Protein AF-A0AB72VFN9-F1 (afdb_monomer)

Nearest PDB structures (foldseek):
  8cll-assembly1_B  TM=3.990E-01  e=1.581E-01  Homo sapiens
  4mhc-assembly1_A  TM=3.442E-01  e=1.124E-01  Saccharomyces cerevisiae S288C
  8h11-assembly1_B  TM=2.833E-01  e=6.740E-02  Severe acute respiratory syndrome coronavirus
  2iec-assembly1_C  TM=4.886E-01  e=2.419E+00  Methanopyrus kandleri

Mean predicted aligned error: 14.29 Å

Sequence (235 aa):
MALVGCSNTSGTAAFDGPSPTNTTSQVSPTAQIASAEATPEEVLSANAIAAYMEILANPSSYPISDAAQYVPDGTYSYAAVEATSDYIPDLLLRVNSAEHSPVLVFTYDDDTKTAVQAEGAFIDGASGAGGARSRIRASNSGVGIYQVDWNSLREIAQNTLYGIQDNTLTKVSGPEEFVFANSMPDHHKIPWISVSDKTGLFTIQRGGTSIIPTPPTSTQAPAANLHHFSGMVTM

Foldseek 3Di:
DDDDDDDDDDDDDDDDDDDDDDPDDPPDPPPPPPPPDDDPLLVLQQLLLVQVLVCLVCVVVDDAPPPDDFDAPPFKWKAWEQAALPSHTKIWIWRDGPFKIWIWIWDADPVVSHIDIAPHTAIAGFDPPQQWGWHKFAFLSSNAIWIWIDGPVDQKIFIWGWGADPSYTHTPDDSDIDRNVDDDPGTDDTDIGTSVDSLNSQFYDHNNDTDRSDPPPDPPDPDPPPPPDDDDDDD

Secondary structure (DSSP, 8-state):
-----------------------------------PPPPHHHHHHHHHHHHHHHHHHSGGGSPPPTT----EEEEEEEEEE--SSSSSPEEEEEEEESSEEEEEEEEEETTTTEEEEPBS-EEEEE-SSTTEEEEEEEETTSS-EEEEEEETT-SEEEEEEEEEETTEEEEEEEEEEEETTSPPTTEEPPPPEETT-GGGGG-EEETTEEE-PPPP----PPP------------

Organism: Corynebacterium glutamicum (strain R) (NCBI:txid340322)

pLDDT: mean 76.86, std 23.82, range [30.0, 98.5]

Solvent-accessible surface area (backbone atoms only — not comparable to full-atom values): 14393 Å² total; per-residue (Å²): 142,85,87,84,85,85,87,85,84,90,86,83,88,84,90,82,88,83,89,88,83,86,83,78,81,80,79,75,81,81,74,77,79,74,79,76,76,77,50,73,68,56,52,53,39,51,54,38,46,55,42,49,52,55,47,51,73,49,61,85,76,62,87,72,65,86,84,62,83,64,59,74,74,86,49,49,29,29,42,34,33,31,28,72,64,77,86,49,57,25,40,38,42,32,45,36,29,91,30,42,14,48,28,40,43,30,43,61,39,80,89,81,70,42,64,44,70,30,49,70,65,48,57,37,31,40,46,95,64,93,36,42,36,31,38,61,24,38,28,30,82,14,65,13,40,31,44,38,38,34,38,75,92,49,62,56,25,35,39,28,37,27,27,66,53,94,53,25,67,37,80,74,46,66,76,40,81,43,55,63,91,54,83,63,92,52,58,33,84,73,70,77,36,50,52,89,52,67,70,51,67,43,36,38,42,49,58,86,41,78,45,67,61,79,73,82,77,77,79,75,72,79,79,81,81,79,77,83,79,88,74,87,83,80,133

Structure (mmCIF, N/CA/C/O backbone):
data_AF-A0AB72VFN9-F1
#
_entry.id   AF-A0AB72VFN9-F1
#
loop_
_atom_site.group_PDB
_atom_site.id
_atom_site.type_symbol
_atom_site.label_atom_id
_atom_site.label_alt_id
_atom_site.label_comp_id
_atom_site.label_asym_id
_atom_site.label_entity_id
_atom_site.label_seq_id
_atom_site.pdbx_PDB_ins_code
_atom_site.Cartn_x
_atom_site.Cartn_y
_atom_site.Cartn_z
_atom_site.occupancy
_atom_site.B_iso_or_equiv
_atom_site.auth_seq_id
_atom_site.auth_comp_id
_atom_site.auth_asym_id
_atom_site.auth_atom_id
_atom_site.pdbx_PDB_model_num
ATOM 1 N N . MET A 1 1 ? 9.034 58.950 1.624 1.00 41.94 1 MET A N 1
ATOM 2 C CA . MET A 1 1 ? 10.076 58.866 2.670 1.00 41.94 1 MET A CA 1
ATOM 3 C C . MET A 1 1 ? 10.008 60.127 3.509 1.00 41.94 1 MET A C 1
ATOM 5 O O . MET A 1 1 ? 10.236 61.198 2.971 1.00 41.94 1 MET A O 1
ATOM 9 N N . ALA A 1 2 ? 9.652 60.002 4.784 1.00 40.31 2 ALA A N 1
ATOM 10 C CA . ALA A 1 2 ? 9.819 61.054 5.781 1.00 40.31 2 ALA A CA 1
ATOM 11 C C . ALA A 1 2 ? 9.987 60.362 7.141 1.00 40.31 2 ALA A C 1
ATOM 13 O O . ALA A 1 2 ? 9.013 59.924 7.745 1.00 40.31 2 ALA A O 1
ATOM 14 N N . LEU A 1 3 ? 11.243 60.183 7.557 1.00 37.38 3 LEU A N 1
ATOM 15 C CA . LEU A 1 3 ? 11.610 59.917 8.944 1.00 37.38 3 LEU A CA 1
ATOM 16 C C . LEU A 1 3 ? 11.994 61.267 9.547 1.00 37.38 3 LEU A C 1
ATOM 18 O O . LEU A 1 3 ? 12.916 61.915 9.053 1.00 37.38 3 LEU A O 1
ATOM 22 N N . VAL A 1 4 ? 11.307 61.668 10.612 1.00 47.25 4 VAL A N 1
ATOM 23 C CA . VAL A 1 4 ? 11.755 62.736 11.506 1.00 47.25 4 VAL A CA 1
ATOM 24 C C . VAL A 1 4 ? 12.067 62.071 12.837 1.00 47.25 4 VAL A C 1
ATOM 26 O O . VAL A 1 4 ? 11.189 61.486 13.466 1.00 47.25 4 VAL A O 1
ATOM 29 N N . GLY A 1 5 ? 13.344 62.097 13.211 1.00 33.09 5 GLY A N 1
ATOM 30 C CA . GLY A 1 5 ? 13.803 61.727 14.543 1.00 33.09 5 GLY A CA 1
ATOM 31 C C . GLY A 1 5 ? 13.747 62.912 15.503 1.00 33.09 5 GLY A C 1
ATOM 32 O O . GLY A 1 5 ? 13.526 64.041 15.080 1.00 33.09 5 GLY A O 1
ATOM 33 N N . CYS A 1 6 ? 14.003 62.641 16.781 1.00 44.69 6 CYS A N 1
ATOM 34 C CA . CYS A 1 6 ? 14.850 63.477 17.628 1.00 44.69 6 CYS A CA 1
ATOM 35 C C . CYS A 1 6 ? 15.254 62.704 18.890 1.00 44.69 6 CYS A C 1
ATOM 37 O O . CYS A 1 6 ? 14.439 62.079 19.564 1.00 44.69 6 CYS A O 1
ATOM 39 N N . SER A 1 7 ? 16.553 62.758 19.141 1.00 45.03 7 SER A N 1
ATOM 40 C CA . SER A 1 7 ? 17.329 62.199 20.242 1.00 45.03 7 SER A CA 1
ATOM 41 C C . SER A 1 7 ? 17.175 63.022 21.531 1.00 45.03 7 SER A C 1
ATOM 43 O O . SER A 1 7 ? 16.842 64.202 21.451 1.00 45.03 7 SER A O 1
ATOM 45 N N . ASN A 1 8 ? 17.524 62.452 22.696 1.00 37.59 8 ASN A N 1
ATOM 46 C CA . ASN A 1 8 ? 18.631 62.971 23.526 1.00 37.59 8 ASN A CA 1
ATOM 47 C C . ASN A 1 8 ? 18.888 62.165 24.820 1.00 37.59 8 ASN A C 1
ATOM 49 O O . ASN A 1 8 ? 18.056 62.103 25.716 1.00 37.59 8 ASN A O 1
ATOM 53 N N . THR A 1 9 ? 20.089 61.575 24.866 1.00 37.25 9 THR A N 1
ATOM 54 C CA . THR A 1 9 ? 21.176 61.695 25.863 1.00 37.25 9 THR A CA 1
ATOM 55 C C . THR A 1 9 ? 20.888 61.892 27.364 1.00 37.25 9 THR A C 1
ATOM 57 O O . THR A 1 9 ? 20.498 62.962 27.814 1.00 37.25 9 THR A O 1
ATOM 60 N N . SER A 1 10 ? 21.256 60.834 28.099 1.00 42.12 10 SER A N 1
ATOM 61 C CA . SER A 1 10 ? 22.045 60.674 29.342 1.00 42.12 10 SER A CA 1
ATOM 62 C C . SER A 1 10 ? 22.300 61.832 30.326 1.00 42.12 10 SER A C 1
ATOM 64 O O . SER A 1 10 ? 22.843 62.872 29.964 1.00 42.12 10 SER A O 1
ATOM 66 N N . GLY A 1 11 ? 22.136 61.525 31.624 1.00 30.78 11 GLY A N 1
ATOM 67 C CA . GLY A 1 11 ? 22.741 62.236 32.759 1.00 30.78 11 GLY A CA 1
ATOM 68 C C . GLY A 1 11 ? 22.687 61.415 34.061 1.00 30.78 11 GLY A C 1
ATOM 69 O O . GLY A 1 11 ? 21.621 60.962 34.465 1.00 30.78 11 GLY A O 1
ATOM 70 N N . THR A 1 12 ? 23.848 61.199 34.684 1.00 32.91 12 THR A N 1
ATOM 71 C CA . THR A 1 12 ? 24.130 60.297 35.819 1.00 32.91 12 THR A CA 1
ATOM 72 C C . THR A 1 12 ? 24.035 61.003 37.187 1.00 32.91 12 THR A C 1
ATOM 74 O O . THR A 1 12 ? 24.564 62.097 37.325 1.00 32.91 12 THR A O 1
ATOM 77 N N . ALA A 1 13 ? 23.412 60.318 38.163 1.00 33.03 13 ALA A N 1
ATOM 78 C CA . ALA A 1 13 ? 23.531 60.319 39.643 1.00 33.03 13 ALA A CA 1
ATOM 79 C C . ALA A 1 13 ? 23.767 61.622 40.459 1.00 33.03 13 ALA A C 1
ATOM 81 O O . ALA A 1 13 ? 24.768 62.301 40.259 1.00 33.03 13 ALA A O 1
ATOM 82 N N . ALA A 1 14 ? 22.982 61.837 41.538 1.00 31.58 14 ALA A N 1
ATOM 83 C CA . ALA A 1 14 ? 23.336 61.413 42.916 1.00 31.58 14 ALA A CA 1
ATOM 84 C C . ALA A 1 14 ? 22.286 61.811 44.008 1.00 31.58 14 ALA A C 1
ATOM 86 O O . ALA A 1 14 ? 21.741 62.906 43.935 1.00 31.58 14 ALA A O 1
ATOM 87 N N . PHE A 1 15 ? 22.120 60.926 45.022 1.00 30.00 15 PHE A N 1
ATOM 88 C CA . PHE A 1 15 ? 21.491 61.028 46.380 1.00 30.00 15 PHE A CA 1
ATOM 89 C C . PHE A 1 15 ? 19.984 61.397 46.478 1.00 30.00 15 PHE A C 1
ATOM 91 O O . PHE A 1 15 ? 19.527 62.288 45.784 1.00 30.00 15 PHE A O 1
ATOM 98 N N . ASP A 1 16 ? 19.104 60.760 47.271 1.00 31.23 16 ASP A N 1
ATOM 99 C CA . ASP A 1 16 ? 19.176 60.197 48.637 1.00 31.23 16 ASP A CA 1
ATOM 100 C C . ASP A 1 16 ? 18.000 59.177 48.858 1.00 31.23 16 ASP A C 1
ATOM 102 O O . ASP A 1 16 ? 17.006 59.241 48.133 1.00 31.23 16 ASP A O 1
ATOM 106 N N . GLY A 1 17 ? 18.092 58.215 49.797 1.00 32.03 17 GLY A N 1
ATOM 107 C CA . GLY A 1 17 ? 17.060 57.164 50.076 1.00 32.03 17 GLY A CA 1
ATOM 108 C C . GLY A 1 17 ? 15.853 57.622 50.942 1.00 32.03 17 GLY A C 1
ATOM 109 O O . GLY A 1 17 ? 15.717 58.825 51.144 1.00 32.03 17 GLY A O 1
ATOM 110 N N . PRO A 1 18 ? 15.000 56.742 51.547 1.00 42.28 18 PRO A N 1
ATOM 111 C CA . PRO A 1 18 ? 14.785 55.290 51.405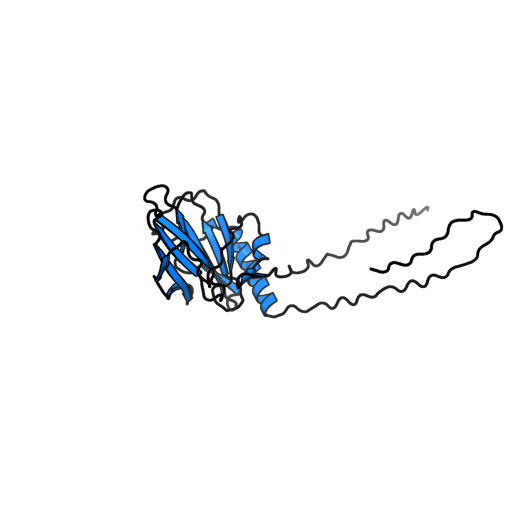 1.00 42.28 18 PRO A CA 1
ATOM 112 C C . PRO A 1 18 ? 13.328 54.875 51.005 1.00 42.28 18 PRO A C 1
ATOM 114 O O . PRO A 1 18 ? 12.410 55.685 50.940 1.00 42.28 18 PRO A O 1
ATOM 117 N N . SER A 1 19 ? 13.138 53.570 50.751 1.00 38.44 19 SER A N 1
ATOM 118 C CA . SER A 1 19 ? 11.890 52.842 50.395 1.00 38.44 19 SER A CA 1
ATOM 119 C C . SER A 1 19 ? 10.733 53.013 51.409 1.00 38.44 19 SER A C 1
ATOM 121 O O . SER A 1 19 ? 11.019 53.197 52.596 1.00 38.44 19 SER A O 1
ATOM 123 N N . PRO A 1 20 ? 9.443 52.886 51.005 1.00 42.59 20 PRO A N 1
ATOM 124 C CA . PRO A 1 20 ? 8.784 51.578 51.178 1.00 42.59 20 PRO A CA 1
AT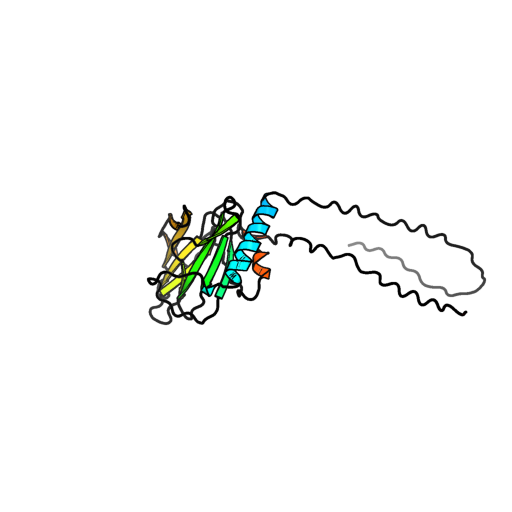OM 125 C C . PRO A 1 20 ? 7.707 51.163 50.132 1.00 42.59 20 PRO A C 1
ATOM 127 O O . PRO A 1 20 ? 6.866 51.944 49.700 1.00 42.59 20 PRO A O 1
ATOM 130 N N . THR A 1 21 ? 7.705 49.851 49.859 1.00 33.19 21 THR A N 1
ATOM 131 C CA . THR A 1 21 ? 6.564 48.943 49.588 1.00 33.19 21 THR A CA 1
ATOM 132 C C . THR A 1 21 ? 5.736 49.102 48.300 1.00 33.19 21 THR A C 1
ATOM 134 O O . THR A 1 21 ? 4.632 49.640 48.302 1.00 33.19 21 THR A O 1
ATOM 137 N N . ASN A 1 22 ? 6.180 48.437 47.226 1.00 35.47 22 ASN A N 1
ATOM 138 C CA . ASN A 1 22 ? 5.303 48.027 46.124 1.00 35.47 22 ASN A CA 1
ATOM 139 C C . ASN A 1 22 ? 4.559 46.734 46.498 1.00 35.47 22 ASN A C 1
ATOM 141 O O . ASN A 1 22 ? 5.152 45.657 46.555 1.00 35.47 22 ASN A O 1
ATOM 145 N N . THR A 1 23 ? 3.250 46.841 46.731 1.00 36.56 23 THR A N 1
ATOM 146 C CA . THR A 1 23 ? 2.337 45.689 46.760 1.00 36.56 23 THR A CA 1
ATOM 147 C C . THR A 1 23 ? 2.035 45.291 45.316 1.00 36.56 23 THR A C 1
ATOM 149 O O . THR A 1 23 ? 1.150 45.855 44.676 1.00 36.56 23 THR A O 1
ATOM 152 N N . THR A 1 24 ? 2.793 44.337 44.777 1.00 38.97 24 THR A N 1
ATOM 153 C CA . THR A 1 24 ? 2.472 43.698 43.495 1.00 38.97 24 THR A CA 1
ATOM 154 C C . THR A 1 24 ? 1.292 42.759 43.707 1.00 38.97 24 THR A C 1
ATOM 156 O O . THR A 1 24 ? 1.424 41.696 44.310 1.00 38.97 24 THR A O 1
ATOM 159 N N . SER A 1 25 ? 0.125 43.159 43.206 1.00 36.00 25 SER A N 1
ATOM 160 C CA . SER A 1 25 ? -1.016 42.260 43.041 1.00 36.00 25 SER A CA 1
ATOM 161 C C . SER A 1 25 ? -0.675 41.243 41.955 1.00 36.00 25 SER A C 1
ATOM 163 O O . SER A 1 25 ? -0.653 41.563 40.768 1.00 36.00 25 SER A O 1
ATOM 165 N N . GLN A 1 26 ? -0.367 40.018 42.370 1.00 37.03 26 GLN A N 1
ATOM 166 C CA . GLN A 1 26 ? -0.194 38.875 41.485 1.00 37.03 26 GLN A CA 1
ATOM 167 C C . GLN A 1 26 ? -1.577 38.438 40.987 1.00 37.03 26 GLN A C 1
ATOM 169 O O . GLN A 1 26 ? -2.275 37.661 41.637 1.00 37.03 26 GLN A O 1
ATOM 174 N N . VAL A 1 27 ? -1.997 38.964 39.835 1.00 37.69 27 VAL A N 1
ATOM 175 C CA . VAL A 1 27 ? -3.147 38.425 39.105 1.00 37.69 27 VAL A CA 1
ATOM 176 C C . VAL A 1 27 ? -2.682 37.112 38.486 1.00 37.69 27 VAL A C 1
ATOM 178 O O . VAL A 1 27 ? -1.942 37.102 37.506 1.00 37.69 27 VAL A O 1
ATOM 181 N N . SER A 1 28 ? -3.047 35.997 39.113 1.00 41.38 28 SER A N 1
ATOM 182 C CA . SER A 1 28 ? -2.873 34.676 38.513 1.00 41.38 28 SER A CA 1
ATOM 183 C C . SER A 1 28 ? -3.849 34.566 37.340 1.00 41.38 28 SER A C 1
ATOM 185 O O . SER A 1 28 ? -5.051 34.728 37.560 1.00 41.38 28 SER A O 1
ATOM 187 N N . PRO A 1 29 ? -3.400 34.296 36.104 1.00 41.53 29 PRO A N 1
ATOM 188 C CA . PRO A 1 29 ? -4.312 33.875 35.060 1.00 41.53 29 PRO A CA 1
ATOM 189 C C . PRO A 1 29 ? -4.755 32.455 35.413 1.00 41.53 29 PRO A C 1
ATOM 191 O O . PRO A 1 29 ? -4.005 31.496 35.235 1.00 41.53 29 PRO A O 1
ATOM 194 N N . THR A 1 30 ? -5.976 32.310 35.925 1.00 41.66 30 THR A N 1
ATOM 195 C CA . THR A 1 30 ? -6.694 31.038 35.833 1.00 41.66 30 THR A CA 1
ATOM 196 C C . THR A 1 30 ? -6.981 30.825 34.352 1.00 41.66 30 THR A C 1
ATOM 198 O O . THR A 1 30 ? -8.008 31.257 33.833 1.00 41.66 30 THR A O 1
ATOM 201 N N . ALA A 1 31 ? -6.026 30.221 33.646 1.00 46.31 31 ALA A N 1
ATOM 202 C CA . ALA A 1 31 ? -6.279 29.624 32.350 1.00 46.31 31 ALA A CA 1
ATOM 203 C C . ALA A 1 31 ? -7.265 28.483 32.597 1.00 46.31 31 ALA A C 1
ATOM 205 O O . ALA A 1 31 ? -6.917 27.430 33.128 1.00 46.31 31 ALA A O 1
ATOM 206 N N . GLN A 1 32 ? -8.529 28.745 32.291 1.00 41.72 32 GLN A N 1
ATOM 207 C CA . GLN A 1 32 ? -9.568 27.739 32.249 1.00 41.72 32 GLN A CA 1
ATOM 208 C C . GLN A 1 32 ? -9.177 26.770 31.130 1.00 41.72 32 GLN A C 1
ATOM 210 O O . GLN A 1 32 ? -9.347 27.071 29.950 1.00 41.72 32 GLN A O 1
ATOM 215 N N . ILE A 1 33 ? -8.569 25.642 31.503 1.00 40.38 33 ILE A N 1
ATOM 216 C CA . ILE A 1 33 ? -8.337 24.526 30.591 1.00 40.38 33 ILE A CA 1
ATOM 217 C C . ILE A 1 33 ? -9.726 23.977 30.274 1.00 40.38 33 ILE A C 1
ATOM 219 O O . ILE A 1 33 ? -10.284 23.176 31.021 1.00 40.38 33 ILE A O 1
ATOM 223 N N . ALA A 1 34 ? -10.331 24.490 29.206 1.00 42.97 34 ALA A N 1
ATOM 224 C CA . ALA A 1 34 ? -11.454 23.831 28.577 1.00 42.97 34 ALA A CA 1
ATOM 225 C C . ALA A 1 34 ? -10.907 22.514 28.022 1.00 42.97 34 ALA A C 1
ATOM 227 O O . ALA A 1 34 ? -10.183 22.503 27.029 1.00 42.97 34 ALA A O 1
ATOM 228 N N . SER A 1 35 ? -11.188 21.420 28.728 1.00 49.91 35 SER A N 1
ATOM 229 C CA . SER A 1 35 ? -11.020 20.075 28.195 1.00 49.91 35 SER A CA 1
ATOM 230 C C . SER A 1 35 ? -11.966 19.973 27.005 1.00 49.91 35 SER A C 1
ATOM 232 O O . SER A 1 35 ? -13.171 19.821 27.192 1.00 49.91 35 SER A O 1
ATOM 234 N N . ALA A 1 36 ? -11.442 20.174 25.797 1.00 60.28 36 ALA A N 1
ATOM 235 C CA . ALA A 1 36 ? -12.194 19.908 24.586 1.00 60.28 36 ALA A CA 1
ATOM 236 C C . ALA A 1 36 ? -12.503 18.408 24.576 1.00 60.28 36 ALA A C 1
ATOM 238 O O . ALA A 1 36 ? -11.595 17.579 24.641 1.00 60.28 36 ALA A O 1
ATOM 239 N N . GLU A 1 37 ? -13.786 18.072 24.604 1.00 63.97 37 GLU A N 1
ATOM 240 C CA . GLU A 1 37 ? -14.243 16.703 24.417 1.00 63.97 37 GLU A CA 1
ATOM 241 C C . GLU A 1 37 ? -13.941 16.300 22.973 1.00 63.97 37 GLU A C 1
ATOM 243 O O . GLU A 1 37 ? -14.239 17.059 22.049 1.00 63.97 37 GLU A O 1
ATOM 248 N N . ALA A 1 38 ? -13.281 15.154 22.797 1.00 68.38 38 ALA A N 1
ATOM 249 C CA . ALA A 1 38 ? -12.904 14.672 21.477 1.00 68.38 38 ALA A CA 1
ATOM 250 C C . ALA A 1 38 ? -14.162 14.432 20.636 1.00 68.38 38 ALA A C 1
ATOM 252 O O . ALA A 1 38 ? -15.150 13.865 21.113 1.00 68.38 38 ALA A O 1
ATOM 253 N N . THR A 1 39 ? -14.130 14.865 19.382 1.00 74.25 39 THR A N 1
ATOM 254 C CA . THR A 1 39 ? -15.227 14.607 18.445 1.00 74.25 39 THR A CA 1
ATOM 255 C C . THR A 1 39 ? -15.330 13.106 18.135 1.00 74.25 39 THR A C 1
ATOM 257 O O . THR A 1 39 ? -14.338 12.384 18.261 1.00 74.25 39 THR A O 1
ATOM 260 N N . PRO A 1 40 ? -16.498 12.601 17.695 1.00 66.69 40 PRO A N 1
ATOM 261 C CA . PRO A 1 40 ? -16.636 11.198 17.305 1.00 66.69 40 PRO A CA 1
ATOM 262 C C . PRO A 1 40 ? -15.585 10.756 16.274 1.00 66.69 40 PRO A C 1
ATOM 264 O O . PRO A 1 40 ? -14.990 9.698 16.434 1.00 66.69 40 PRO A O 1
ATOM 267 N N . GLU A 1 41 ? -15.281 11.598 15.283 1.00 69.00 41 GLU A N 1
ATOM 268 C CA . GLU A 1 41 ? -14.253 11.332 14.263 1.00 69.00 41 GLU A CA 1
ATOM 269 C C . GLU A 1 41 ? -12.839 11.209 14.859 1.00 69.00 41 GLU A C 1
ATOM 271 O O . GLU A 1 41 ? -12.056 10.348 14.450 1.00 69.00 41 GLU A O 1
ATOM 276 N N . GLU A 1 42 ? -12.509 12.023 15.865 1.00 73.00 42 GLU A N 1
ATOM 277 C CA . GLU A 1 42 ? -11.227 11.937 16.575 1.00 73.00 42 GLU A CA 1
ATOM 278 C C . GLU A 1 42 ? -11.115 10.646 17.395 1.00 73.00 42 GLU A C 1
ATOM 280 O O . GLU A 1 42 ? -10.049 10.029 17.432 1.00 73.00 42 GLU A O 1
ATOM 285 N N . VAL A 1 43 ? -12.210 10.203 18.021 1.00 68.94 43 VAL A N 1
ATOM 286 C CA . VAL A 1 43 ? -12.245 8.942 18.780 1.00 68.94 43 VAL A CA 1
ATOM 287 C C . VAL A 1 43 ? -12.110 7.736 17.847 1.00 68.94 43 VAL A C 1
ATOM 289 O O . VAL A 1 43 ? -11.327 6.829 18.138 1.00 68.94 43 VAL A O 1
ATOM 292 N N . LEU A 1 44 ? -12.817 7.740 16.711 1.00 68.25 44 LEU A N 1
ATOM 293 C CA . LEU A 1 44 ? -12.694 6.709 15.673 1.00 68.25 44 LEU A CA 1
ATOM 294 C C . LEU A 1 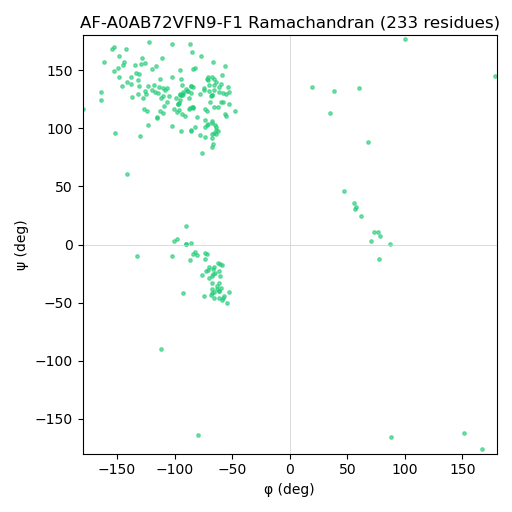44 ? -11.256 6.619 15.154 1.00 68.25 44 LEU A C 1
ATOM 296 O O . LEU A 1 44 ? -10.669 5.538 15.116 1.00 68.25 44 LEU A O 1
ATOM 300 N N . SER A 1 45 ? -10.649 7.771 14.868 1.00 81.00 45 SER A N 1
ATOM 301 C CA . SER A 1 45 ? -9.251 7.852 14.439 1.00 81.00 45 SER A CA 1
ATOM 302 C C . SER A 1 45 ? -8.287 7.307 15.498 1.00 81.00 45 SER A C 1
ATOM 304 O O . SER A 1 45 ? -7.340 6.598 15.161 1.00 81.00 45 SER A O 1
ATOM 306 N N . ALA A 1 46 ? -8.519 7.586 16.784 1.00 86.62 46 ALA A N 1
ATOM 307 C CA . ALA A 1 46 ? -7.678 7.075 17.867 1.00 86.62 46 ALA A CA 1
ATOM 308 C C . ALA A 1 46 ? -7.755 5.545 18.002 1.00 86.62 46 ALA A C 1
ATOM 310 O O . ALA A 1 46 ? -6.722 4.894 18.190 1.00 86.62 46 ALA A O 1
ATOM 311 N N . ASN A 1 47 ? -8.951 4.963 17.868 1.00 91.00 47 ASN A N 1
ATOM 312 C CA . ASN A 1 47 ? -9.119 3.511 17.912 1.00 91.00 47 ASN A CA 1
ATOM 313 C C . ASN A 1 47 ? -8.479 2.828 16.694 1.00 91.00 47 ASN A C 1
ATOM 315 O O . ASN A 1 47 ? -7.792 1.818 16.856 1.00 91.00 47 ASN A O 1
ATOM 319 N N . ALA A 1 48 ? -8.636 3.408 15.499 1.00 92.75 48 ALA A N 1
ATOM 320 C CA . ALA A 1 48 ? -7.970 2.931 14.290 1.00 92.75 48 ALA A CA 1
ATOM 321 C C . ALA A 1 48 ? -6.442 2.944 14.453 1.00 92.75 48 ALA A C 1
ATOM 323 O O . ALA A 1 48 ? -5.779 1.934 14.222 1.00 92.75 48 ALA A O 1
ATOM 324 N N . ILE A 1 49 ? -5.879 4.050 14.957 1.00 92.44 49 ILE A N 1
ATOM 325 C CA . ILE A 1 49 ? -4.442 4.163 15.250 1.00 92.44 49 ILE A CA 1
ATOM 326 C C . ILE A 1 49 ? -3.984 3.066 16.221 1.00 92.44 49 ILE A C 1
ATOM 328 O O . ILE A 1 49 ? -2.939 2.457 15.986 1.00 92.44 49 ILE A O 1
ATOM 332 N N . ALA A 1 50 ? -4.744 2.787 17.285 1.00 93.00 50 ALA A N 1
ATOM 333 C CA . ALA A 1 50 ? -4.408 1.726 18.234 1.00 93.00 50 ALA A CA 1
ATOM 334 C C . ALA A 1 50 ? -4.375 0.340 17.563 1.00 93.00 50 ALA A C 1
ATOM 336 O O . ALA A 1 50 ? -3.392 -0.384 17.720 1.00 93.00 50 ALA A O 1
ATOM 337 N N . ALA A 1 51 ? -5.378 0.010 16.743 1.00 96.44 51 ALA A N 1
ATOM 338 C CA . ALA A 1 51 ? -5.407 -1.243 15.983 1.00 96.44 51 ALA A CA 1
ATOM 339 C C . ALA A 1 51 ? -4.224 -1.349 14.998 1.00 96.44 51 ALA A C 1
ATOM 341 O O . ALA A 1 51 ? -3.573 -2.390 14.881 1.00 96.44 51 ALA A O 1
ATOM 342 N N . TYR A 1 52 ? -3.871 -0.249 14.331 1.00 97.12 52 TYR A N 1
ATOM 343 C CA . TYR A 1 52 ? -2.718 -0.208 13.432 1.00 97.12 52 TYR A CA 1
ATOM 344 C C . TYR A 1 52 ? -1.385 -0.355 14.163 1.00 97.12 52 TYR A C 1
ATOM 346 O O . TYR A 1 52 ? -0.462 -0.973 13.631 1.00 97.12 52 TYR A O 1
ATOM 354 N N . MET A 1 53 ? -1.256 0.148 15.394 1.00 95.94 53 MET A N 1
ATOM 355 C CA . MET A 1 53 ? -0.052 -0.086 16.195 1.00 95.94 53 MET A CA 1
ATOM 356 C C . MET A 1 53 ? 0.192 -1.576 16.447 1.00 95.94 53 MET A C 1
ATOM 358 O O . MET A 1 53 ? 1.349 -2.001 16.391 1.00 95.94 53 MET A O 1
ATOM 362 N N . GLU A 1 54 ? -0.864 -2.363 16.667 1.00 96.31 54 GLU A N 1
ATOM 363 C CA . GLU A 1 54 ? -0.772 -3.817 16.847 1.00 96.31 54 GLU A CA 1
ATOM 364 C C . GLU A 1 54 ? -0.307 -4.516 15.565 1.00 96.31 54 GLU A C 1
ATOM 366 O O . GLU A 1 54 ? 0.650 -5.296 15.606 1.00 96.31 54 GLU A O 1
ATOM 371 N N . ILE A 1 55 ? -0.890 -4.158 14.412 1.00 97.75 55 ILE A N 1
ATOM 372 C CA . ILE A 1 55 ? -0.451 -4.654 13.095 1.00 97.75 55 ILE A CA 1
ATOM 373 C C . ILE A 1 55 ? 1.040 -4.376 12.889 1.00 97.75 55 ILE A C 1
ATOM 375 O O . ILE A 1 55 ? 1.828 -5.272 12.573 1.00 97.75 55 ILE A O 1
ATOM 379 N N . LEU A 1 56 ? 1.462 -3.131 13.120 1.00 97.56 56 LEU A N 1
ATOM 380 C CA . LEU A 1 56 ? 2.846 -2.723 12.906 1.00 97.56 56 LEU A CA 1
ATOM 381 C C . LEU A 1 56 ? 3.816 -3.266 13.970 1.00 97.56 56 LEU A C 1
ATOM 383 O O . LEU A 1 56 ? 5.030 -3.122 13.799 1.00 97.56 56 LEU A O 1
ATOM 387 N N . ALA A 1 57 ? 3.336 -3.809 15.090 1.00 97.12 57 ALA A N 1
ATOM 388 C CA . ALA A 1 57 ? 4.179 -4.480 16.080 1.00 97.12 57 ALA A CA 1
ATOM 389 C C . ALA A 1 57 ? 4.598 -5.882 15.612 1.00 97.12 57 ALA A C 1
ATOM 391 O O . ALA A 1 57 ? 5.658 -6.365 16.010 1.00 97.12 57 ALA A O 1
ATOM 392 N N . ASN A 1 58 ? 3.803 -6.511 14.742 1.00 96.50 58 ASN A N 1
ATOM 393 C CA . ASN A 1 58 ? 4.072 -7.843 14.212 1.00 96.50 58 ASN A CA 1
ATOM 394 C C . ASN A 1 58 ? 3.694 -7.959 12.717 1.00 96.50 58 ASN A C 1
ATOM 396 O O . ASN A 1 58 ? 2.855 -8.783 12.341 1.00 96.50 58 ASN A O 1
ATOM 400 N N . PRO A 1 59 ? 4.321 -7.153 11.837 1.00 97.06 59 PRO A N 1
ATOM 401 C CA . PRO A 1 59 ? 3.896 -7.024 10.444 1.00 97.06 59 PRO A CA 1
ATOM 402 C C . PRO A 1 59 ? 4.089 -8.310 9.625 1.00 97.06 59 PRO A C 1
ATOM 404 O O . PRO A 1 59 ? 3.413 -8.505 8.623 1.00 97.06 59 PRO A O 1
ATOM 407 N N . SER A 1 60 ? 4.967 -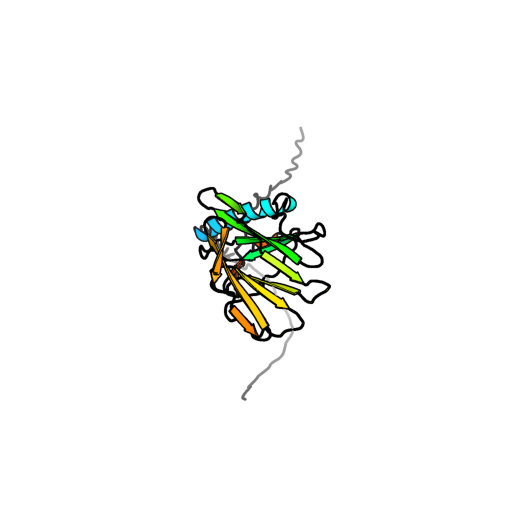9.220 10.059 1.00 95.69 60 SER A N 1
ATOM 408 C CA . SER A 1 60 ? 5.200 -10.510 9.397 1.00 95.69 60 SER A CA 1
ATOM 409 C C . SER A 1 60 ? 4.086 -11.538 9.599 1.00 95.69 60 SER A C 1
ATOM 411 O O . SER A 1 60 ? 4.146 -12.610 9.006 1.00 95.69 60 SER A O 1
ATOM 413 N N . SER A 1 61 ? 3.101 -11.259 10.458 1.00 96.12 61 SER A N 1
ATOM 414 C CA . SER A 1 61 ? 1.980 -12.182 10.699 1.00 96.12 61 SER A CA 1
ATOM 415 C C . SER A 1 61 ? 0.889 -12.112 9.637 1.00 96.12 61 SER A C 1
ATOM 417 O O . SER A 1 61 ? -0.009 -12.950 9.634 1.00 96.12 61 SER A O 1
ATOM 419 N N . TYR A 1 62 ? 0.967 -11.131 8.740 1.00 94.94 62 TYR A N 1
ATOM 420 C CA . TYR A 1 62 ? -0.026 -10.909 7.702 1.00 94.94 62 TYR A CA 1
ATOM 421 C C . TYR A 1 62 ? 0.429 -11.562 6.398 1.00 94.94 62 TYR A C 1
ATOM 423 O O . TYR A 1 62 ? 1.476 -11.186 5.858 1.00 94.94 62 TYR A O 1
ATOM 431 N N . PRO A 1 63 ? -0.307 -12.571 5.902 1.00 91.75 63 PRO A N 1
ATOM 432 C CA . PRO A 1 63 ? 0.093 -13.297 4.714 1.00 91.75 63 PRO A CA 1
ATOM 433 C C . PRO A 1 63 ? -0.063 -12.424 3.471 1.00 91.75 63 PRO A C 1
ATOM 435 O O . PRO A 1 63 ? -1.013 -11.652 3.323 1.00 91.75 63 PRO A O 1
ATOM 438 N N . ILE A 1 64 ? 0.864 -12.615 2.541 1.00 88.44 64 ILE A N 1
ATOM 439 C CA . ILE A 1 64 ? 0.752 -12.121 1.174 1.00 88.44 64 ILE A CA 1
ATOM 440 C C . ILE A 1 64 ? 0.353 -13.305 0.305 1.00 88.44 64 ILE A C 1
ATOM 442 O O . ILE A 1 64 ? 0.792 -14.427 0.544 1.00 88.44 64 ILE A O 1
ATOM 446 N N . SER A 1 65 ? -0.481 -13.054 -0.702 1.00 80.00 65 SER A N 1
ATOM 447 C CA . SER A 1 65 ? -0.810 -14.069 -1.701 1.00 80.00 65 SER A CA 1
ATOM 448 C C . SER A 1 65 ? 0.461 -14.662 -2.316 1.00 80.00 65 SER A C 1
ATOM 450 O O . SER A 1 65 ? 1.316 -13.917 -2.795 1.00 80.00 65 SER A O 1
ATOM 452 N N . ASP A 1 66 ? 0.543 -15.993 -2.387 1.00 70.50 66 ASP A N 1
ATOM 453 C CA . ASP A 1 66 ? 1.656 -16.718 -3.023 1.00 70.50 66 ASP A CA 1
ATOM 454 C C . ASP A 1 66 ? 1.844 -16.348 -4.507 1.00 70.50 66 ASP A C 1
ATOM 456 O O . ASP A 1 66 ? 2.897 -16.591 -5.095 1.00 70.50 66 ASP A O 1
ATOM 460 N N . ALA A 1 67 ? 0.827 -15.745 -5.134 1.00 74.88 67 ALA A N 1
ATOM 461 C CA . ALA A 1 67 ? 0.919 -15.231 -6.495 1.00 74.88 67 ALA A CA 1
ATOM 462 C C . ALA A 1 67 ? 1.826 -13.990 -6.614 1.00 74.88 67 ALA A C 1
ATOM 464 O O . ALA A 1 67 ? 2.279 -13.670 -7.717 1.00 74.88 67 ALA A O 1
ATOM 465 N N . ALA A 1 68 ? 2.101 -13.282 -5.513 1.00 77.94 68 ALA A N 1
ATOM 466 C CA . ALA A 1 68 ? 3.012 -12.147 -5.511 1.00 77.94 68 ALA A CA 1
ATOM 467 C C . ALA A 1 68 ? 4.459 -12.641 -5.673 1.00 77.94 68 ALA A C 1
ATOM 469 O O . ALA A 1 68 ? 5.015 -13.312 -4.807 1.00 77.94 68 ALA A O 1
ATOM 470 N N . GLN A 1 69 ? 5.096 -12.284 -6.786 1.00 82.94 69 GLN A N 1
ATOM 471 C CA . GLN A 1 69 ? 6.499 -12.610 -7.038 1.00 82.94 69 GLN A CA 1
ATOM 472 C C . GLN A 1 69 ? 7.398 -11.535 -6.417 1.00 82.94 69 GLN A C 1
ATOM 474 O O . GLN A 1 69 ? 7.598 -10.474 -7.007 1.00 82.94 69 GLN A O 1
ATOM 479 N N . TYR A 1 70 ? 7.938 -11.798 -5.225 1.00 91.00 70 TYR A N 1
ATOM 480 C CA . TYR A 1 70 ? 8.850 -10.881 -4.534 1.00 91.00 70 TYR A CA 1
ATOM 481 C C . TYR A 1 70 ? 9.885 -11.623 -3.680 1.00 91.00 70 TYR A C 1
ATOM 483 O O . TYR A 1 70 ? 9.727 -12.797 -3.351 1.00 91.00 70 TYR A O 1
ATOM 491 N N . VAL A 1 71 ? 10.957 -10.914 -3.313 1.00 92.38 71 VAL A N 1
ATOM 492 C CA . VAL A 1 71 ? 11.983 -11.401 -2.377 1.00 92.38 71 VAL A CA 1
ATOM 493 C C . VAL A 1 71 ? 12.076 -10.409 -1.215 1.00 92.38 71 VAL A C 1
ATOM 495 O O . VAL A 1 71 ? 12.637 -9.326 -1.416 1.00 92.38 71 VAL A O 1
ATOM 498 N N . PRO A 1 72 ? 11.502 -10.706 -0.035 1.00 94.38 72 PRO A N 1
ATOM 499 C CA . PRO A 1 72 ? 11.530 -9.779 1.093 1.00 94.38 72 PRO A CA 1
ATOM 500 C C . PRO A 1 72 ? 12.957 -9.567 1.606 1.00 94.38 72 PRO A C 1
ATOM 502 O O . PRO A 1 72 ? 13.733 -10.517 1.696 1.00 94.38 72 PRO A O 1
ATOM 505 N N . ASP A 1 73 ? 13.282 -8.337 2.006 1.00 95.50 73 ASP A N 1
ATOM 506 C CA . ASP A 1 73 ? 14.555 -8.014 2.672 1.00 95.50 73 ASP A CA 1
ATOM 507 C C . ASP A 1 73 ? 14.490 -8.138 4.210 1.00 95.50 73 ASP A C 1
ATOM 509 O O . ASP A 1 73 ? 15.481 -7.918 4.906 1.00 95.50 73 ASP A O 1
ATOM 513 N N . GLY A 1 74 ? 13.322 -8.519 4.740 1.00 95.31 74 GLY A N 1
ATOM 514 C CA . GLY A 1 74 ? 13.058 -8.662 6.173 1.00 95.31 74 GLY A CA 1
ATOM 515 C C . GLY A 1 74 ? 12.606 -7.374 6.864 1.00 95.31 74 GLY A C 1
ATOM 516 O O . GLY A 1 74 ? 12.347 -7.394 8.068 1.00 95.31 74 GLY A O 1
ATOM 517 N N . THR A 1 75 ? 12.479 -6.268 6.131 1.00 97.81 75 THR A N 1
ATOM 518 C CA . THR A 1 75 ? 12.019 -4.980 6.655 1.00 97.81 75 THR A CA 1
ATOM 519 C C . THR A 1 75 ? 10.637 -4.610 6.121 1.00 97.81 75 THR A C 1
ATOM 521 O O . THR A 1 75 ? 10.158 -5.129 5.111 1.00 97.81 75 THR A O 1
ATOM 524 N N . TYR A 1 76 ? 9.974 -3.701 6.831 1.00 98.50 76 TYR A N 1
ATOM 525 C CA . TYR A 1 76 ? 8.623 -3.256 6.513 1.00 98.50 76 TYR A CA 1
ATOM 526 C C . TYR A 1 76 ? 8.558 -1.737 6.574 1.00 98.50 76 TYR A C 1
ATOM 528 O O . TYR A 1 76 ? 9.226 -1.098 7.396 1.00 98.50 76 TYR A O 1
ATOM 536 N N . SER A 1 77 ? 7.705 -1.173 5.732 1.00 98.31 77 SER A N 1
ATOM 537 C CA . SER A 1 77 ? 7.347 0.241 5.772 1.00 98.31 77 SER A CA 1
ATOM 538 C C . SER A 1 77 ? 5.833 0.379 5.786 1.00 98.31 77 SER A C 1
ATOM 540 O O . SER A 1 77 ? 5.125 -0.542 5.393 1.00 98.31 77 SER A O 1
ATOM 542 N N . TYR A 1 78 ? 5.323 1.527 6.204 1.00 98.06 78 TYR A N 1
ATOM 543 C CA . TYR A 1 78 ? 3.893 1.789 6.198 1.00 98.06 78 TYR A CA 1
ATOM 544 C C . TYR A 1 78 ? 3.567 3.230 5.817 1.00 98.06 78 TYR A C 1
ATOM 546 O O . TYR A 1 78 ? 4.454 4.087 5.750 1.00 98.06 78 TYR A O 1
ATOM 554 N N . ALA A 1 79 ? 2.286 3.470 5.564 1.00 95.81 79 ALA A N 1
ATOM 555 C CA . ALA A 1 79 ? 1.687 4.793 5.474 1.00 95.81 79 ALA A CA 1
ATOM 556 C C . ALA A 1 79 ? 0.225 4.732 5.935 1.00 95.81 79 ALA A C 1
ATOM 558 O O . ALA A 1 79 ? -0.414 3.692 5.796 1.00 95.81 79 ALA A O 1
ATOM 559 N N . ALA A 1 80 ? -0.291 5.842 6.460 1.00 93.81 80 ALA A N 1
ATOM 560 C CA . ALA A 1 80 ? -1.708 6.019 6.764 1.00 93.81 80 ALA A CA 1
ATOM 561 C C . ALA A 1 80 ? -2.327 6.977 5.735 1.00 93.81 80 ALA A C 1
ATOM 563 O O . ALA A 1 80 ? -1.844 8.103 5.564 1.00 93.81 80 ALA A O 1
ATOM 564 N N . VAL A 1 81 ? -3.363 6.527 5.031 1.00 92.12 81 VAL A N 1
ATOM 565 C CA . VAL A 1 81 ? -4.018 7.269 3.941 1.00 92.12 81 VAL A CA 1
ATOM 566 C C . VAL A 1 81 ? -5.528 7.194 4.093 1.00 92.12 81 VAL A C 1
ATOM 568 O O . VAL A 1 81 ? -6.031 6.240 4.654 1.00 92.12 81 VAL A O 1
ATOM 571 N N . GLU A 1 82 ? -6.260 8.160 3.563 1.00 90.88 82 GLU A N 1
ATOM 572 C CA . GLU A 1 82 ? -7.703 8.009 3.356 1.00 90.88 82 GLU A CA 1
ATOM 573 C C . GLU A 1 82 ? -7.960 7.288 2.019 1.00 90.88 82 GLU A C 1
ATOM 575 O O . GLU A 1 82 ? -7.571 7.821 0.972 1.00 90.88 82 GLU A O 1
ATOM 580 N N . ALA A 1 83 ? -8.594 6.111 2.024 1.00 92.44 83 ALA A N 1
ATOM 581 C CA . ALA A 1 83 ? -8.925 5.367 0.801 1.00 92.44 83 ALA A CA 1
ATOM 582 C C . ALA A 1 83 ? -10.372 4.834 0.741 1.00 92.44 83 ALA A C 1
ATOM 584 O O . ALA A 1 83 ? -10.799 4.394 -0.332 1.00 92.44 83 ALA A O 1
ATOM 585 N N . THR A 1 84 ? -11.131 4.892 1.835 1.00 91.69 84 THR A N 1
ATOM 586 C CA . THR A 1 84 ? -12.540 4.454 1.922 1.00 91.69 84 THR A CA 1
ATOM 587 C C . THR A 1 84 ? -13.555 5.600 1.903 1.00 91.69 84 THR A C 1
ATOM 589 O O . THR A 1 84 ? -14.745 5.350 1.709 1.00 91.69 84 THR A O 1
ATOM 592 N N . SER A 1 85 ? -13.108 6.858 2.021 1.00 89.56 85 SER A N 1
ATOM 593 C CA . SER A 1 85 ? -13.965 8.055 2.110 1.00 89.56 85 SER A CA 1
ATOM 594 C C . SER A 1 85 ? -14.894 8.078 3.333 1.00 89.56 85 SER A C 1
ATOM 596 O O . SER A 1 85 ? -15.935 8.740 3.302 1.00 89.56 85 SER A O 1
ATOM 598 N N . ASP A 1 86 ? -14.532 7.373 4.404 1.00 86.81 86 ASP A N 1
ATOM 599 C CA . ASP A 1 86 ? -15.252 7.349 5.686 1.00 86.81 86 ASP A CA 1
ATOM 600 C C . ASP A 1 86 ? -14.599 8.242 6.757 1.00 86.81 86 ASP A C 1
ATOM 602 O O . ASP A 1 86 ? -15.087 8.334 7.884 1.00 86.81 86 ASP A O 1
ATOM 606 N N . TYR A 1 87 ? -13.534 8.952 6.376 1.00 84.06 87 TYR A N 1
ATOM 607 C CA . TYR A 1 87 ? -12.723 9.820 7.218 1.00 84.06 87 TYR A CA 1
ATOM 608 C C . TYR A 1 87 ? -11.842 9.104 8.250 1.00 84.06 87 TYR A C 1
ATOM 610 O O . TYR A 1 87 ? -11.144 9.788 9.013 1.00 84.06 87 TYR A O 1
ATOM 618 N N . ILE A 1 88 ? -11.840 7.772 8.259 1.00 88.75 88 ILE A N 1
ATOM 619 C CA . ILE A 1 88 ? -10.974 6.934 9.076 1.00 88.75 88 ILE A CA 1
ATOM 620 C C . ILE A 1 88 ? -9.749 6.577 8.223 1.00 88.75 88 ILE A C 1
ATOM 622 O O . ILE A 1 88 ? -9.879 6.127 7.089 1.00 88.75 88 ILE A O 1
ATOM 626 N N . PRO A 1 89 ? -8.520 6.782 8.726 1.00 90.00 89 PRO A N 1
ATOM 627 C CA . PRO A 1 89 ? -7.341 6.418 7.956 1.00 90.00 89 PRO A CA 1
ATOM 628 C C . PRO A 1 89 ? -7.292 4.906 7.726 1.00 90.00 89 PRO A C 1
ATOM 630 O O . PRO A 1 89 ? -7.500 4.136 8.658 1.00 90.00 89 PRO A O 1
ATOM 633 N N . ASP A 1 90 ? -6.896 4.499 6.531 1.00 94.25 90 ASP A N 1
ATOM 634 C CA . ASP A 1 90 ? -6.509 3.148 6.149 1.00 94.25 90 ASP A CA 1
ATOM 635 C C . ASP A 1 90 ? -4.992 2.978 6.262 1.00 94.25 90 ASP A C 1
ATOM 637 O O . ASP A 1 90 ? -4.200 3.874 5.933 1.00 94.25 90 ASP A O 1
ATOM 641 N N . LEU A 1 91 ? -4.558 1.802 6.705 1.00 97.31 91 LEU A N 1
ATOM 642 C CA . LEU A 1 91 ? -3.144 1.473 6.822 1.00 97.31 91 LEU A CA 1
ATOM 643 C C . LEU A 1 91 ? -2.661 0.725 5.579 1.00 97.31 91 LEU A C 1
ATOM 645 O O . LEU A 1 91 ? -3.142 -0.357 5.248 1.00 97.31 91 LEU A O 1
ATOM 649 N N . LEU A 1 92 ? -1.618 1.257 4.949 1.00 97.69 92 LEU A N 1
ATOM 650 C CA . LEU A 1 92 ? -0.844 0.559 3.930 1.00 97.69 92 LEU A CA 1
ATOM 651 C C . LEU A 1 92 ? 0.393 -0.051 4.574 1.00 97.69 92 LEU A C 1
ATOM 653 O O . LEU A 1 92 ? 1.226 0.682 5.107 1.00 97.69 92 LEU A O 1
ATOM 657 N N . LEU A 1 93 ? 0.551 -1.370 4.487 1.00 98.25 93 LEU A N 1
ATOM 658 C CA . LEU A 1 93 ? 1.736 -2.087 4.954 1.00 98.25 93 LEU A CA 1
ATOM 659 C C . LEU A 1 93 ? 2.521 -2.619 3.758 1.00 98.25 93 LEU A C 1
ATOM 661 O O . LEU A 1 93 ? 2.078 -3.517 3.046 1.00 98.25 93 LEU A O 1
ATOM 665 N N . ARG A 1 94 ? 3.720 -2.085 3.557 1.00 98.06 94 ARG A N 1
ATOM 666 C CA . ARG A 1 94 ? 4.649 -2.510 2.517 1.00 98.06 94 ARG A CA 1
ATOM 667 C C . ARG A 1 94 ? 5.645 -3.517 3.074 1.00 98.06 94 ARG A C 1
ATOM 669 O O . ARG A 1 94 ? 6.355 -3.222 4.038 1.00 98.06 94 ARG A O 1
ATOM 676 N N . VAL A 1 95 ? 5.772 -4.651 2.393 1.00 97.81 95 VAL A N 1
ATOM 677 C CA . VAL A 1 95 ? 6.862 -5.603 2.637 1.00 97.81 95 VAL A CA 1
ATOM 678 C C . VAL A 1 95 ? 8.018 -5.242 1.724 1.00 97.81 95 VAL A C 1
ATOM 680 O O . VAL A 1 95 ? 7.912 -5.343 0.500 1.00 97.81 95 VAL A O 1
ATOM 683 N N . ASN A 1 96 ? 9.104 -4.747 2.311 1.00 97.69 96 ASN A N 1
ATOM 684 C CA . ASN A 1 96 ? 10.197 -4.192 1.530 1.00 97.69 96 ASN A CA 1
ATOM 685 C C . ASN A 1 96 ? 10.934 -5.309 0.777 1.00 97.69 96 ASN A C 1
ATOM 687 O O . ASN A 1 96 ? 11.181 -6.406 1.284 1.00 97.69 96 ASN A O 1
ATOM 691 N N . SER A 1 97 ? 11.248 -5.015 -0.479 1.00 95.62 97 SER A N 1
ATOM 692 C CA . SER A 1 97 ? 11.968 -5.888 -1.397 1.00 95.62 97 SER A CA 1
ATOM 693 C C . SER A 1 97 ? 12.853 -5.031 -2.294 1.00 95.62 97 SER A C 1
ATOM 695 O O . SER A 1 97 ? 12.545 -3.863 -2.543 1.00 95.62 97 SER A O 1
ATOM 697 N N . ALA A 1 98 ? 13.932 -5.622 -2.811 1.00 94.00 98 ALA A N 1
ATOM 698 C CA . ALA A 1 98 ? 14.864 -4.945 -3.707 1.00 94.00 98 ALA A CA 1
ATOM 699 C C . ALA A 1 98 ? 14.212 -4.476 -5.022 1.00 94.00 98 ALA A C 1
ATOM 701 O O . ALA A 1 98 ? 14.609 -3.444 -5.561 1.00 94.00 98 ALA A O 1
ATOM 702 N N . GLU A 1 99 ? 13.224 -5.219 -5.531 1.00 94.81 99 GLU A N 1
ATOM 703 C CA . GLU A 1 99 ? 12.523 -4.885 -6.774 1.00 94.81 99 GLU A CA 1
ATOM 704 C C . GLU A 1 99 ? 11.071 -4.483 -6.504 1.00 94.81 99 GLU A C 1
ATOM 706 O O . GLU A 1 99 ? 10.775 -3.307 -6.285 1.00 94.81 99 GLU A O 1
ATOM 711 N N . HIS A 1 100 ? 10.163 -5.460 -6.517 1.00 94.94 100 HIS A N 1
ATOM 712 C CA . HIS A 1 100 ? 8.726 -5.275 -6.354 1.00 94.94 100 HIS A CA 1
ATOM 713 C C . HIS A 1 100 ? 8.310 -5.614 -4.934 1.00 94.94 100 HIS A C 1
ATOM 715 O O . HIS A 1 100 ? 8.458 -6.743 -4.479 1.00 94.94 100 HIS A O 1
ATOM 721 N N . SER A 1 101 ? 7.815 -4.608 -4.222 1.00 96.88 101 SER A N 1
ATOM 722 C CA . SER A 1 101 ? 7.302 -4.742 -2.865 1.00 96.88 101 SER A CA 1
ATOM 723 C C . SER A 1 101 ? 5.781 -4.886 -2.907 1.00 96.88 101 SER A C 1
ATOM 725 O O . SER A 1 101 ? 5.118 -3.968 -3.398 1.00 96.88 101 SER A O 1
ATOM 727 N N . PRO A 1 102 ? 5.207 -5.983 -2.396 1.00 97.19 102 PRO A N 1
ATOM 728 C CA . PRO A 1 102 ? 3.773 -6.051 -2.179 1.00 97.19 102 PRO A CA 1
ATOM 729 C C . PRO A 1 102 ? 3.356 -5.077 -1.069 1.00 97.19 102 PRO A C 1
ATOM 731 O O . PRO A 1 102 ? 4.084 -4.858 -0.093 1.00 97.19 102 PRO A O 1
ATOM 734 N N . VAL A 1 103 ? 2.176 -4.487 -1.235 1.00 97.75 103 VAL A N 1
ATOM 735 C CA . VAL A 1 103 ? 1.558 -3.566 -0.281 1.00 97.75 103 VAL A CA 1
ATOM 736 C C . VAL A 1 103 ? 0.178 -4.095 0.085 1.00 97.75 103 VAL A C 1
ATOM 738 O O . VAL A 1 103 ? -0.715 -4.161 -0.761 1.00 97.75 103 VAL A O 1
ATOM 741 N N . LEU A 1 104 ? 0.028 -4.461 1.352 1.00 97.62 104 LEU A N 1
ATOM 742 C CA . LEU A 1 104 ? -1.228 -4.863 1.970 1.00 97.62 104 LEU A CA 1
ATOM 743 C C . LEU A 1 104 ? -2.007 -3.626 2.420 1.00 97.62 104 LEU A C 1
ATOM 745 O O . LEU A 1 104 ? -1.405 -2.610 2.777 1.00 97.62 104 LEU A O 1
ATOM 749 N N . VAL A 1 105 ? -3.332 -3.733 2.438 1.00 97.44 105 VAL A N 1
ATOM 750 C CA . VAL A 1 105 ? -4.232 -2.683 2.927 1.00 97.44 105 VAL A CA 1
ATOM 751 C C . VAL A 1 105 ? -5.006 -3.204 4.122 1.00 97.44 105 VAL A C 1
ATOM 753 O O . VAL A 1 105 ? -5.480 -4.338 4.095 1.00 97.44 105 VAL A O 1
ATOM 756 N N . PHE A 1 106 ? -5.140 -2.373 5.146 1.00 97.50 106 PHE A N 1
ATOM 757 C CA . PHE A 1 106 ? -5.970 -2.636 6.309 1.00 97.50 106 PHE A CA 1
ATOM 758 C C . PHE A 1 106 ? -6.935 -1.481 6.511 1.00 97.50 106 PHE A C 1
ATOM 760 O O . PHE A 1 106 ? -6.509 -0.326 6.527 1.00 97.50 106 PHE A O 1
ATOM 767 N N . THR A 1 107 ? -8.202 -1.820 6.705 1.00 95.75 107 THR A N 1
ATOM 768 C CA . THR A 1 107 ? -9.284 -0.874 6.987 1.00 95.75 107 THR A CA 1
ATOM 769 C C . THR A 1 107 ? -9.782 -1.107 8.406 1.00 95.75 107 THR A C 1
ATOM 771 O O . THR A 1 107 ? -9.826 -2.252 8.867 1.00 95.75 107 THR A O 1
ATOM 774 N N . TYR A 1 108 ? -10.132 -0.045 9.124 1.00 94.94 108 TYR A N 1
ATOM 775 C CA . TYR A 1 108 ? -10.687 -0.163 10.469 1.00 94.94 108 TYR A CA 1
ATOM 776 C C . TYR A 1 108 ? -12.205 -0.334 10.409 1.00 94.94 108 TYR A C 1
ATOM 778 O O . TYR A 1 108 ? -12.906 0.474 9.812 1.00 94.94 108 TYR A O 1
ATOM 786 N N . ASP A 1 109 ? -12.704 -1.383 11.050 1.00 91.69 109 ASP A N 1
ATOM 787 C CA . ASP A 1 109 ? -14.126 -1.647 11.224 1.00 91.6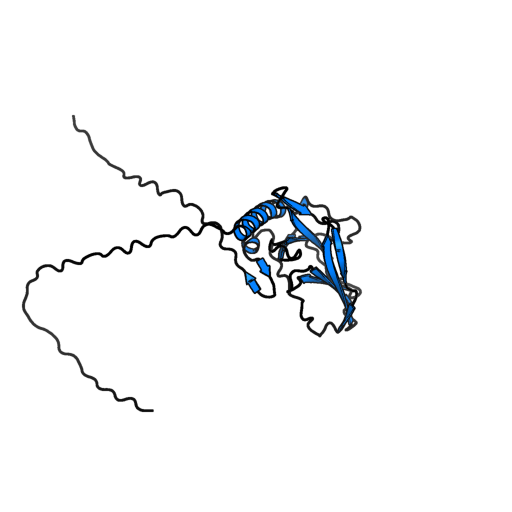9 109 ASP A CA 1
ATOM 788 C C . ASP A 1 109 ? -14.562 -1.172 12.615 1.00 91.69 109 ASP A C 1
ATOM 790 O O . ASP A 1 109 ? -14.137 -1.706 13.647 1.00 91.69 109 ASP A O 1
ATOM 794 N N . ASP A 1 110 ? -15.419 -0.151 12.639 1.00 88.38 110 ASP A N 1
ATOM 795 C CA . ASP A 1 110 ? -15.912 0.435 13.879 1.00 88.38 110 ASP A CA 1
ATOM 796 C C . ASP A 1 110 ? -16.917 -0.458 14.624 1.00 88.38 110 ASP A C 1
ATOM 798 O O . ASP A 1 110 ? -17.043 -0.349 15.846 1.00 88.38 110 ASP A O 1
ATOM 802 N N . ASP A 1 111 ? -17.598 -1.381 13.948 1.00 89.00 111 ASP A N 1
ATOM 803 C CA . ASP A 1 111 ? -18.542 -2.284 14.607 1.00 89.00 111 ASP A CA 1
ATOM 804 C C . ASP A 1 111 ? -17.790 -3.354 15.405 1.00 89.00 111 ASP A C 1
ATOM 806 O O . ASP A 1 111 ? -18.118 -3.640 16.562 1.00 89.00 111 ASP A O 1
ATOM 810 N N . THR A 1 112 ? -16.739 -3.924 14.808 1.00 91.94 112 THR A N 1
ATOM 811 C CA . THR A 1 112 ? -15.900 -4.942 15.461 1.00 91.94 112 THR A CA 1
ATOM 812 C C . THR A 1 112 ? -14.775 -4.350 16.303 1.00 91.94 112 THR A C 1
ATOM 814 O O . THR A 1 112 ? -14.185 -5.060 17.118 1.00 91.94 112 THR A O 1
ATOM 817 N N . LYS A 1 113 ? -14.499 -3.051 16.141 1.00 91.25 113 LYS A N 1
ATOM 818 C CA . LYS A 1 113 ? -13.357 -2.332 16.720 1.00 91.25 113 LYS A CA 1
ATOM 819 C C . LYS A 1 113 ? -12.004 -2.939 16.330 1.00 91.25 113 LYS A C 1
ATOM 821 O O . LYS A 1 113 ? -11.058 -2.887 17.118 1.00 91.25 113 LYS A O 1
ATOM 826 N N . THR A 1 114 ? -11.893 -3.508 15.128 1.00 93.75 114 THR A N 1
ATOM 827 C CA . THR A 1 114 ? -10.664 -4.161 14.643 1.00 93.75 114 THR A CA 1
ATOM 828 C C . THR A 1 114 ? -10.254 -3.664 13.265 1.00 93.75 114 THR A C 1
ATOM 830 O O . THR A 1 114 ? -11.076 -3.188 12.494 1.00 93.75 114 THR A O 1
ATOM 833 N N . ALA A 1 115 ? -8.965 -3.776 12.945 1.00 96.00 115 ALA A N 1
ATOM 834 C CA . ALA A 1 115 ? -8.471 -3.546 11.595 1.00 96.00 115 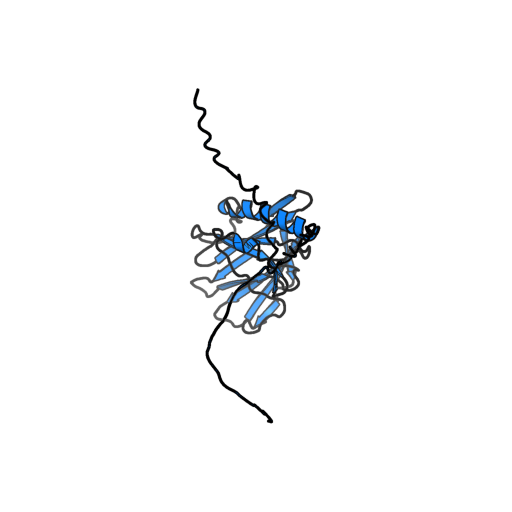ALA A CA 1
ATOM 835 C C . ALA A 1 115 ? -8.426 -4.866 10.811 1.00 96.00 115 ALA A C 1
ATOM 837 O O . ALA A 1 115 ? -7.881 -5.861 11.299 1.00 96.00 115 ALA A O 1
ATOM 838 N N . VAL A 1 116 ? -8.962 -4.868 9.592 1.00 95.50 116 VAL A N 1
ATOM 839 C CA . VAL A 1 116 ? -9.103 -6.067 8.758 1.00 95.50 116 VAL A CA 1
ATOM 840 C C . VAL A 1 116 ? -8.279 -5.914 7.483 1.00 95.50 116 VAL A C 1
ATOM 842 O O . VAL A 1 116 ? -8.363 -4.899 6.795 1.00 95.50 116 VAL A O 1
ATOM 845 N N . GLN A 1 117 ? -7.481 -6.933 7.152 1.00 96.62 117 GLN A N 1
ATOM 846 C CA . GLN A 1 117 ? -6.714 -6.979 5.906 1.00 96.62 117 GLN A CA 1
ATOM 847 C C . GLN A 1 117 ? -7.658 -7.113 4.706 1.00 96.62 117 GLN A C 1
ATOM 849 O O . GLN A 1 117 ? -8.486 -8.025 4.671 1.00 96.62 117 GLN A O 1
ATOM 854 N N . ALA A 1 118 ? -7.516 -6.248 3.705 1.00 95.69 118 ALA A N 1
ATOM 855 C CA . ALA A 1 118 ? -8.214 -6.414 2.440 1.00 95.69 118 ALA A CA 1
ATOM 856 C C . ALA A 1 118 ? -7.618 -7.578 1.625 1.00 95.69 118 ALA A C 1
ATOM 858 O O . ALA A 1 118 ? -6.400 -7.771 1.592 1.00 95.69 118 ALA A O 1
ATOM 859 N N . GLU A 1 119 ? -8.462 -8.340 0.935 1.00 94.00 119 GLU A N 1
ATOM 860 C CA . GLU A 1 119 ? -8.042 -9.334 -0.041 1.00 94.00 119 GLU A CA 1
ATOM 861 C C . GLU A 1 119 ? -7.377 -8.647 -1.241 1.00 94.00 119 GLU A C 1
ATOM 863 O O . GLU A 1 119 ? -7.887 -7.674 -1.809 1.00 94.00 119 GLU A O 1
ATOM 868 N N . GLY A 1 120 ? -6.222 -9.187 -1.631 1.00 92.31 120 GLY A N 1
ATOM 869 C CA . GLY A 1 120 ? -5.356 -8.627 -2.659 1.00 92.31 120 GLY A CA 1
ATOM 870 C C . GLY A 1 120 ? -4.175 -7.846 -2.082 1.00 92.31 120 GLY A C 1
ATOM 871 O O . GLY A 1 120 ? -3.992 -7.712 -0.875 1.00 92.31 120 GLY A O 1
ATOM 872 N N . ALA A 1 121 ? -3.321 -7.369 -2.980 1.00 95.31 121 ALA A N 1
ATOM 873 C CA . ALA A 1 121 ? -2.193 -6.512 -2.649 1.00 95.31 121 ALA A CA 1
ATOM 874 C C . ALA A 1 121 ? -1.868 -5.636 -3.857 1.00 95.31 121 ALA A C 1
ATOM 876 O O . ALA A 1 121 ? -2.018 -6.070 -5.002 1.00 95.31 121 ALA A O 1
ATOM 877 N N . PHE A 1 122 ? -1.369 -4.433 -3.603 1.00 96.56 122 PHE A N 1
ATOM 878 C CA . PHE A 1 122 ? -0.731 -3.640 -4.647 1.00 96.56 122 PHE A CA 1
ATOM 879 C C . PHE A 1 122 ? 0.734 -4.023 -4.803 1.00 96.56 122 PHE A C 1
ATOM 881 O O . PHE A 1 122 ? 1.329 -4.631 -3.913 1.00 96.56 122 PHE A O 1
ATOM 888 N N . ILE A 1 123 ? 1.339 -3.592 -5.906 1.00 95.88 123 ILE A N 1
ATOM 889 C CA . ILE A 1 123 ? 2.778 -3.707 -6.136 1.00 95.88 123 ILE A CA 1
ATOM 890 C C . ILE A 1 123 ? 3.403 -2.310 -6.193 1.00 95.88 123 ILE A C 1
ATOM 892 O O . ILE A 1 123 ? 2.938 -1.445 -6.931 1.00 95.88 123 ILE A O 1
ATOM 896 N N . ASP A 1 124 ? 4.486 -2.082 -5.449 1.00 96.25 124 ASP A N 1
ATOM 897 C CA . ASP A 1 124 ? 5.308 -0.869 -5.525 1.00 96.25 124 ASP A CA 1
ATOM 898 C C . ASP A 1 124 ? 6.776 -1.244 -5.753 1.00 96.25 124 ASP A C 1
ATOM 900 O O . ASP A 1 124 ? 7.411 -1.878 -4.910 1.00 96.25 124 ASP A O 1
ATOM 904 N N . GLY A 1 125 ? 7.349 -0.842 -6.886 1.00 95.31 125 GLY A N 1
ATOM 905 C CA . GLY A 1 125 ? 8.689 -1.281 -7.231 1.00 95.31 125 GLY A CA 1
ATOM 906 C C . GLY A 1 125 ? 9.138 -1.037 -8.658 1.00 95.31 125 GLY A C 1
ATOM 907 O O . GLY A 1 125 ? 8.473 -0.403 -9.478 1.00 95.31 125 GLY A O 1
ATOM 908 N N . ALA A 1 126 ? 10.335 -1.528 -8.939 1.00 95.00 126 ALA A N 1
ATOM 909 C CA . ALA A 1 126 ? 10.905 -1.549 -10.273 1.00 95.00 126 ALA A CA 1
ATOM 910 C C . ALA A 1 126 ? 11.754 -2.805 -10.431 1.00 95.00 126 ALA A C 1
ATOM 912 O O . ALA A 1 126 ? 12.546 -3.123 -9.548 1.00 95.00 126 ALA A O 1
ATOM 913 N N . SER A 1 127 ? 11.625 -3.480 -11.568 1.00 93.12 127 SER A N 1
ATOM 914 C CA . SER A 1 127 ? 12.491 -4.608 -11.898 1.00 93.12 127 SER A CA 1
ATOM 915 C C . SER A 1 127 ? 13.906 -4.125 -12.212 1.00 93.12 127 SER A C 1
ATOM 917 O O . SER A 1 127 ? 14.085 -3.114 -12.901 1.00 93.12 127 SER A O 1
ATOM 919 N N . GLY A 1 128 ? 14.915 -4.879 -11.772 1.00 89.38 128 GLY A N 1
ATOM 920 C CA . GLY A 1 128 ? 16.315 -4.636 -12.118 1.00 89.38 128 GLY A CA 1
ATOM 921 C C . GLY A 1 128 ? 16.604 -4.883 -13.602 1.00 89.38 128 GLY A C 1
ATOM 922 O O . GLY A 1 128 ? 17.480 -4.239 -14.179 1.00 89.38 128 GLY A O 1
ATOM 923 N N . ALA A 1 129 ? 15.825 -5.758 -14.247 1.00 89.25 129 ALA A N 1
ATOM 924 C CA . ALA A 1 129 ? 15.873 -6.038 -15.681 1.00 89.25 129 ALA A CA 1
ATOM 925 C C . ALA A 1 129 ? 14.492 -5.875 -16.346 1.00 89.25 129 ALA A C 1
ATOM 927 O O . ALA A 1 129 ? 13.454 -5.955 -15.699 1.00 89.25 129 ALA A O 1
ATOM 928 N N . GLY A 1 130 ? 14.464 -5.622 -17.658 1.00 90.81 130 GLY A N 1
ATOM 929 C CA . GLY A 1 130 ? 13.219 -5.523 -18.443 1.00 90.81 130 GLY A CA 1
ATOM 930 C C . GLY A 1 130 ? 12.440 -4.207 -18.294 1.00 90.81 130 GLY A C 1
ATOM 931 O O . GLY A 1 130 ? 11.572 -3.921 -19.116 1.00 90.81 130 GLY A O 1
ATOM 932 N N . GLY A 1 131 ? 12.774 -3.371 -17.306 1.00 93.38 131 GLY A N 1
ATOM 933 C CA . GLY A 1 131 ? 12.281 -1.995 -17.194 1.00 93.38 131 GLY A CA 1
ATOM 934 C C . GLY A 1 131 ? 10.860 -1.844 -16.647 1.00 93.38 131 GLY A C 1
ATOM 935 O O . GLY A 1 131 ? 10.343 -0.728 -16.656 1.00 93.38 131 GLY A O 1
ATOM 936 N N . ALA A 1 132 ? 10.226 -2.923 -16.179 1.00 95.12 132 ALA A N 1
ATOM 937 C CA . ALA A 1 132 ? 8.900 -2.874 -15.565 1.00 95.12 132 ALA A CA 1
ATOM 938 C C . ALA A 1 132 ? 8.925 -2.092 -14.245 1.00 95.12 132 ALA A C 1
ATOM 940 O O . ALA A 1 132 ? 9.848 -2.231 -13.438 1.00 95.12 132 ALA A O 1
ATOM 941 N N . ARG A 1 133 ? 7.914 -1.253 -14.031 1.00 95.19 133 ARG A N 1
ATOM 942 C CA . ARG A 1 133 ? 7.778 -0.379 -12.867 1.00 95.19 133 ARG A CA 1
ATOM 943 C C . ARG A 1 133 ? 6.321 -0.326 -12.444 1.00 95.19 133 ARG A C 1
ATOM 945 O O . ARG A 1 133 ? 5.451 -0.215 -13.300 1.00 95.19 133 ARG A O 1
ATOM 952 N N . SER A 1 134 ? 6.101 -0.346 -11.139 1.00 95.62 134 SER A N 1
ATOM 953 C CA . SER A 1 134 ? 4.804 -0.082 -10.530 1.00 95.62 134 SER A CA 1
ATOM 954 C C . SER A 1 134 ? 4.974 0.924 -9.402 1.00 95.62 134 SER A C 1
ATOM 956 O O . SER A 1 134 ? 5.968 0.901 -8.670 1.00 95.62 134 SER A O 1
ATOM 958 N N . ARG A 1 135 ? 4.019 1.835 -9.253 1.00 95.06 135 ARG A N 1
ATOM 959 C CA . ARG A 1 135 ? 3.920 2.732 -8.100 1.00 95.06 135 ARG A CA 1
ATOM 960 C C . ARG A 1 135 ? 2.481 2.832 -7.668 1.00 95.06 135 ARG A C 1
ATOM 962 O O . ARG A 1 135 ? 1.598 2.977 -8.504 1.00 95.06 135 ARG A O 1
ATOM 969 N N . ILE A 1 136 ? 2.287 2.929 -6.361 1.00 96.19 136 ILE A N 1
ATOM 970 C CA . ILE A 1 136 ? 1.003 3.337 -5.813 1.00 96.19 136 ILE A CA 1
ATOM 971 C C . ILE A 1 136 ? 0.955 4.836 -5.513 1.00 96.19 136 ILE A C 1
ATOM 973 O O . ILE A 1 136 ? 1.974 5.490 -5.228 1.00 96.19 136 ILE A O 1
ATOM 977 N N . ARG A 1 137 ? -0.249 5.389 -5.611 1.00 94.69 137 ARG A N 1
ATOM 978 C CA . ARG A 1 137 ? -0.606 6.760 -5.234 1.00 94.69 137 ARG A CA 1
ATOM 979 C C . ARG A 1 137 ? -1.947 6.708 -4.528 1.00 94.69 137 ARG A C 1
ATOM 981 O O . ARG A 1 137 ? -2.831 6.003 -4.992 1.00 94.69 137 ARG A O 1
ATOM 988 N N . ALA A 1 138 ? -2.112 7.451 -3.449 1.00 93.50 138 ALA A N 1
ATOM 989 C CA . ALA A 1 138 ? -3.435 7.605 -2.866 1.00 93.50 138 ALA A CA 1
ATOM 990 C C . ALA A 1 138 ? -4.202 8.700 -3.627 1.00 93.50 138 ALA A C 1
ATOM 992 O O . ALA A 1 138 ? -3.596 9.588 -4.246 1.00 93.50 138 ALA A O 1
ATOM 993 N N . SER A 1 139 ? -5.528 8.590 -3.635 1.00 93.19 139 SER A N 1
ATOM 994 C CA . SER A 1 139 ? -6.409 9.594 -4.225 1.00 93.19 139 SER A CA 1
ATOM 995 C C . SER A 1 139 ? -6.479 10.831 -3.331 1.00 93.19 139 SER A C 1
ATOM 997 O O . SER A 1 139 ? -6.643 10.723 -2.117 1.00 93.19 139 SER A O 1
ATOM 999 N N . ASN A 1 140 ? -6.377 12.030 -3.907 1.00 88.88 140 ASN A N 1
ATOM 1000 C CA . ASN A 1 140 ? -6.637 13.267 -3.171 1.00 88.88 140 ASN A CA 1
ATOM 1001 C C . ASN A 1 140 ? -8.094 13.326 -2.696 1.00 88.88 140 ASN A C 1
ATOM 1003 O O . ASN A 1 140 ? -8.363 13.794 -1.593 1.00 88.88 140 ASN A O 1
ATOM 1007 N N . SER A 1 141 ? -9.031 12.812 -3.487 1.00 87.75 141 SER A N 1
ATOM 1008 C CA . SER A 1 141 ? -10.434 12.731 -3.075 1.00 87.75 141 SER A CA 1
ATOM 1009 C C . SER A 1 141 ? -10.729 11.674 -1.999 1.00 87.75 141 SER A C 1
ATOM 1011 O O . SER A 1 141 ? -11.834 11.673 -1.470 1.00 87.75 141 SER A O 1
ATOM 1013 N N . GLY A 1 142 ? -9.763 10.816 -1.639 1.00 90.19 142 GLY A N 1
ATOM 1014 C CA . GLY A 1 142 ? -9.932 9.787 -0.604 1.00 90.19 142 GLY A CA 1
ATOM 1015 C C . GLY A 1 142 ? -10.742 8.564 -1.048 1.00 90.19 142 GLY A C 1
ATOM 1016 O O . GLY A 1 142 ? -11.115 7.740 -0.224 1.00 90.19 142 GLY A O 1
ATOM 1017 N N . VAL A 1 143 ? -11.027 8.435 -2.348 1.00 91.25 143 VAL A N 1
ATOM 1018 C CA . VAL A 1 143 ? -11.899 7.377 -2.902 1.00 91.25 143 VAL A CA 1
ATOM 1019 C C . VAL A 1 143 ? -11.175 6.063 -3.201 1.00 91.25 143 VAL A C 1
ATOM 1021 O O . VAL A 1 143 ? -11.767 5.146 -3.772 1.00 91.25 143 VAL A O 1
ATOM 1024 N N . GLY A 1 144 ? -9.874 5.991 -2.912 1.00 95.25 144 GLY A N 1
ATOM 1025 C CA . GLY A 1 144 ? -9.091 4.789 -3.147 1.00 95.25 144 GLY A CA 1
ATOM 1026 C C . GLY A 1 144 ? -7.615 5.030 -3.427 1.00 95.25 144 GLY A C 1
ATOM 1027 O O . GLY A 1 144 ? -7.041 6.092 -3.162 1.00 95.25 144 GLY A O 1
ATOM 1028 N N . ILE A 1 145 ? -6.999 3.998 -3.998 1.00 97.00 145 ILE A N 1
ATOM 1029 C CA . ILE A 1 145 ? -5.569 3.914 -4.282 1.00 97.00 145 ILE A CA 1
ATOM 1030 C C . ILE A 1 145 ? -5.389 3.604 -5.764 1.00 97.00 145 ILE A C 1
ATOM 1032 O O . ILE A 1 145 ? -5.968 2.669 -6.318 1.00 97.00 145 ILE A O 1
ATOM 1036 N N . TYR A 1 146 ? -4.555 4.397 -6.418 1.00 96.94 146 TYR A N 1
ATOM 1037 C CA . TYR A 1 146 ? -4.148 4.182 -7.792 1.00 96.94 146 TYR A CA 1
ATOM 1038 C C . TYR A 1 146 ? -2.921 3.278 -7.852 1.00 96.94 146 TYR A C 1
ATOM 1040 O O . TYR A 1 146 ? -1.917 3.563 -7.193 1.00 96.94 146 TYR A O 1
ATOM 1048 N N . GLN A 1 147 ? -2.962 2.260 -8.712 1.00 97.12 147 GLN A N 1
ATOM 1049 C CA . GLN A 1 147 ? -1.770 1.564 -9.189 1.00 97.12 147 GLN A CA 1
ATOM 1050 C C . GLN A 1 147 ? -1.383 2.100 -10.567 1.00 97.12 147 GLN A C 1
ATOM 1052 O O . GLN A 1 147 ? -2.203 2.152 -11.487 1.00 97.12 147 GLN A O 1
ATOM 1057 N N . VAL A 1 148 ? -0.129 2.528 -10.678 1.00 96.00 148 VAL A N 1
ATOM 1058 C CA . VAL A 1 148 ? 0.461 3.101 -11.883 1.00 96.00 148 VAL A CA 1
ATOM 1059 C C . VAL A 1 148 ? 1.568 2.181 -12.370 1.00 96.00 148 VAL A C 1
ATOM 1061 O O . VAL A 1 148 ? 2.640 2.130 -11.767 1.00 96.00 148 VAL A O 1
ATOM 1064 N N . ASP A 1 149 ? 1.317 1.510 -13.486 1.00 95.88 149 ASP A N 1
ATOM 1065 C CA . ASP A 1 149 ? 2.208 0.530 -14.100 1.00 95.88 149 ASP A CA 1
ATOM 1066 C C . ASP A 1 149 ? 2.819 1.095 -15.387 1.00 95.88 149 ASP A C 1
ATOM 1068 O O . ASP A 1 149 ? 2.120 1.664 -16.227 1.00 95.88 149 ASP A O 1
ATOM 1072 N N . TRP A 1 150 ? 4.132 0.958 -15.580 1.00 95.44 150 TRP A N 1
ATOM 1073 C CA . TRP A 1 150 ? 4.786 1.396 -16.817 1.00 95.44 150 TRP A CA 1
ATOM 1074 C C . TRP A 1 150 ? 6.081 0.646 -17.115 1.00 95.44 150 TRP A C 1
ATOM 1076 O O . TRP A 1 150 ? 6.640 -0.067 -16.281 1.00 95.44 150 TRP A O 1
ATOM 1086 N N . ASN A 1 151 ? 6.583 0.828 -18.336 1.00 95.31 151 ASN A N 1
ATOM 1087 C CA . ASN A 1 151 ? 7.899 0.348 -18.733 1.00 95.31 151 ASN A CA 1
ATOM 1088 C C . ASN A 1 151 ? 8.847 1.531 -18.939 1.00 95.31 151 ASN A C 1
ATOM 1090 O O . ASN A 1 151 ? 8.495 2.492 -19.613 1.00 95.31 151 ASN A O 1
ATOM 1094 N N . SER A 1 152 ? 10.071 1.453 -18.419 1.00 91.44 152 SER A N 1
ATOM 1095 C CA . SER A 1 152 ? 11.053 2.541 -18.503 1.00 91.44 152 SER A CA 1
ATOM 1096 C C . SER A 1 152 ? 11.479 2.915 -19.924 1.00 91.44 152 SER A C 1
ATOM 1098 O O . SER A 1 152 ? 12.085 3.965 -20.106 1.00 91.44 152 SER A O 1
ATOM 1100 N N . LEU A 1 153 ? 11.213 2.063 -20.917 1.00 91.62 153 LEU A N 1
ATOM 1101 C CA . LEU A 1 153 ? 11.510 2.321 -22.329 1.00 91.62 153 LEU A CA 1
ATOM 1102 C C . LEU A 1 153 ? 10.356 3.017 -23.068 1.00 91.62 153 LEU A C 1
ATOM 1104 O O . LEU A 1 153 ? 10.455 3.241 -24.273 1.00 91.62 153 LEU A O 1
ATOM 1108 N N . ARG A 1 154 ? 9.244 3.307 -22.381 1.00 90.50 154 ARG A N 1
ATOM 1109 C CA . ARG A 1 154 ? 8.051 3.933 -22.956 1.00 90.50 154 ARG A CA 1
ATOM 1110 C C . ARG A 1 154 ? 7.602 5.101 -22.093 1.00 90.50 154 ARG A C 1
ATOM 1112 O O . ARG A 1 154 ? 7.705 5.070 -20.873 1.00 90.50 154 ARG A O 1
ATOM 1119 N N . GLU A 1 155 ? 7.050 6.115 -22.743 1.00 90.19 155 GLU A N 1
ATOM 1120 C CA . GLU A 1 155 ? 6.496 7.279 -22.049 1.00 90.19 155 GLU A CA 1
ATOM 1121 C C . GLU A 1 155 ? 5.058 7.055 -21.559 1.00 90.19 155 GLU A C 1
ATOM 1123 O O . GLU A 1 155 ? 4.523 7.881 -20.828 1.00 90.19 155 GLU A O 1
ATOM 1128 N N . ILE A 1 156 ? 4.432 5.943 -21.947 1.00 94.00 156 ILE A N 1
ATOM 1129 C CA . ILE A 1 156 ? 3.048 5.617 -21.603 1.00 94.00 156 ILE A CA 1
ATOM 1130 C C . ILE A 1 156 ? 3.025 4.765 -20.334 1.00 94.00 156 ILE A C 1
ATOM 1132 O O . ILE A 1 156 ? 3.717 3.746 -20.246 1.00 94.00 156 ILE A O 1
ATOM 1136 N N . ALA A 1 157 ? 2.202 5.183 -19.380 1.00 94.38 157 ALA A N 1
ATOM 1137 C CA . ALA A 1 157 ? 1.870 4.459 -18.165 1.00 94.38 157 ALA A CA 1
ATOM 1138 C C . ALA A 1 157 ? 0.377 4.109 -18.156 1.00 94.38 157 ALA A C 1
ATOM 1140 O O . ALA A 1 157 ? -0.434 4.806 -18.767 1.00 94.38 157 ALA A O 1
ATOM 1141 N N . GLN A 1 158 ? 0.024 3.036 -17.454 1.00 95.88 158 GLN A N 1
ATOM 1142 C CA . GLN A 1 158 ? -1.350 2.628 -17.196 1.00 95.88 158 GLN A CA 1
ATOM 1143 C C . GLN A 1 158 ? -1.714 2.952 -15.753 1.00 95.88 158 GLN A C 1
ATOM 1145 O O . GLN A 1 158 ? -0.998 2.581 -14.828 1.00 95.88 158 GLN A O 1
ATOM 1150 N N . ASN A 1 159 ? -2.828 3.647 -15.569 1.00 95.19 159 ASN A N 1
ATOM 1151 C CA . ASN A 1 159 ? -3.360 4.028 -14.271 1.00 95.19 159 ASN A CA 1
ATOM 1152 C C . ASN A 1 159 ? -4.660 3.270 -13.995 1.00 95.19 159 ASN A C 1
ATOM 1154 O O . ASN A 1 159 ? -5.590 3.338 -14.797 1.00 95.19 159 ASN A O 1
ATOM 1158 N N . THR A 1 160 ? -4.743 2.588 -12.858 1.00 97.69 160 THR A N 1
ATOM 1159 C CA . THR A 1 160 ? -5.953 1.880 -12.417 1.00 97.69 160 THR A CA 1
ATOM 1160 C C . THR A 1 160 ? -6.306 2.319 -11.003 1.00 97.69 160 THR A C 1
ATOM 1162 O O . THR A 1 160 ? -5.456 2.235 -10.120 1.00 97.69 160 THR A O 1
ATOM 1165 N N . LEU A 1 161 ? -7.538 2.781 -10.783 1.00 97.12 161 LEU A N 1
ATOM 1166 C CA . LEU A 1 161 ? -8.046 3.107 -9.449 1.00 97.12 161 LEU A CA 1
ATOM 1167 C C . LEU A 1 161 ? -8.683 1.869 -8.826 1.00 97.12 161 LEU A C 1
ATOM 1169 O O . LEU A 1 161 ? -9.536 1.228 -9.446 1.00 97.12 161 LEU A O 1
ATOM 1173 N N . TYR A 1 162 ? -8.317 1.589 -7.584 1.00 97.88 162 TYR A N 1
ATOM 1174 C CA . TYR A 1 162 ? -8.931 0.563 -6.761 1.00 97.88 162 TYR A CA 1
ATOM 1175 C C . TYR A 1 162 ? -9.531 1.200 -5.511 1.00 97.88 162 TYR A C 1
ATOM 1177 O O . TYR A 1 162 ? -8.878 2.004 -4.848 1.00 97.88 162 TYR A O 1
ATOM 1185 N N . GLY A 1 163 ? -10.765 0.824 -5.200 1.00 96.50 163 GLY A N 1
ATOM 1186 C CA . GLY A 1 163 ? -11.408 1.080 -3.916 1.00 96.50 163 GLY A CA 1
ATOM 1187 C C . GLY A 1 163 ? -11.400 -0.187 -3.065 1.00 96.50 163 GLY A C 1
ATOM 1188 O O . GLY A 1 163 ? -11.036 -1.264 -3.546 1.00 96.50 163 GLY A O 1
ATOM 1189 N N . ILE A 1 164 ? -11.824 -0.066 -1.811 1.00 94.94 164 ILE A N 1
ATOM 1190 C CA . ILE A 1 164 ? -11.985 -1.208 -0.908 1.00 94.94 164 ILE A CA 1
ATOM 1191 C C . ILE A 1 164 ? -13.484 -1.431 -0.704 1.00 94.94 164 ILE A C 1
ATOM 1193 O O . ILE A 1 164 ? -14.190 -0.534 -0.253 1.00 94.94 164 ILE A O 1
ATOM 1197 N N . GLN A 1 165 ? -13.983 -2.603 -1.094 1.00 89.19 165 GLN A N 1
ATOM 1198 C CA . GLN A 1 165 ? -15.389 -3.000 -0.939 1.00 89.19 165 GLN A CA 1
ATOM 1199 C C . GLN A 1 165 ? -15.422 -4.399 -0.341 1.00 89.19 165 GLN A C 1
ATOM 1201 O O . GLN A 1 165 ? -14.709 -5.269 -0.835 1.00 89.19 165 GLN A O 1
ATOM 1206 N N . ASP A 1 166 ? -16.197 -4.601 0.727 1.00 87.88 166 ASP A N 1
ATOM 1207 C CA . ASP A 1 166 ? -16.298 -5.885 1.437 1.00 87.88 166 ASP A CA 1
ATOM 1208 C C . ASP A 1 166 ? -14.921 -6.507 1.730 1.00 87.88 166 ASP A C 1
ATOM 1210 O O . ASP A 1 166 ? -14.659 -7.677 1.449 1.00 87.88 166 ASP A O 1
ATOM 1214 N N . ASN A 1 167 ? -13.996 -5.685 2.238 1.00 89.19 167 ASN A N 1
ATOM 1215 C CA . ASN A 1 167 ? -12.617 -6.085 2.509 1.00 89.19 167 ASN A CA 1
ATOM 1216 C C . ASN A 1 167 ? -11.867 -6.647 1.288 1.00 89.19 167 ASN A C 1
ATOM 1218 O O . ASN A 1 167 ? -10.983 -7.475 1.442 1.00 89.19 167 ASN A O 1
ATOM 1222 N N . THR A 1 168 ? -12.177 -6.198 0.074 1.00 93.69 168 THR A N 1
ATOM 1223 C CA . THR A 1 168 ? -11.507 -6.630 -1.161 1.00 93.69 168 THR A CA 1
ATOM 1224 C C . THR A 1 168 ? -11.087 -5.427 -1.995 1.00 93.69 168 THR A C 1
ATOM 1226 O O . THR A 1 168 ? -11.866 -4.486 -2.190 1.00 93.69 168 THR A O 1
ATOM 1229 N N . LEU A 1 169 ? -9.864 -5.462 -2.535 1.00 95.19 169 LEU A N 1
ATOM 1230 C CA . LEU A 1 169 ? -9.412 -4.462 -3.503 1.00 95.19 169 LEU A CA 1
ATOM 1231 C C . 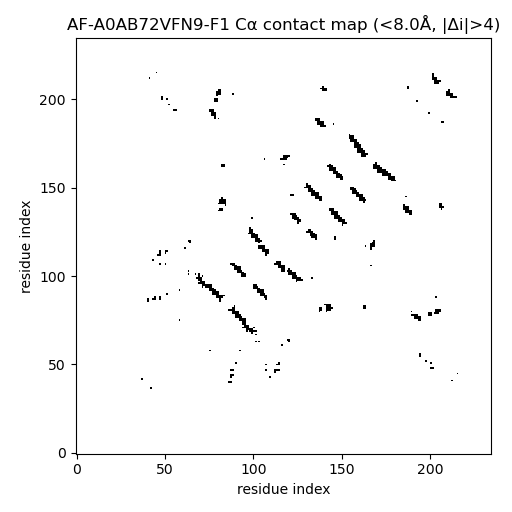LEU A 1 169 ? -10.195 -4.611 -4.810 1.00 95.19 169 LEU A C 1
ATOM 1233 O O . LEU A 1 169 ? -9.973 -5.528 -5.602 1.00 95.19 169 LEU A O 1
ATOM 1237 N N . THR A 1 170 ? -11.105 -3.673 -5.049 1.00 96.00 170 THR A N 1
ATOM 1238 C CA . THR A 1 170 ? -12.012 -3.693 -6.194 1.00 96.00 170 THR A CA 1
ATOM 1239 C C . THR A 1 170 ? -11.632 -2.601 -7.170 1.00 96.00 170 THR A C 1
ATOM 1241 O O . THR A 1 170 ? -11.510 -1.430 -6.818 1.00 96.00 170 THR A O 1
ATOM 1244 N N . LYS A 1 171 ? -11.459 -2.979 -8.434 1.00 96.81 171 LYS A N 1
ATOM 1245 C CA . LYS A 1 171 ? -11.175 -2.029 -9.503 1.00 96.81 171 LYS A CA 1
ATOM 1246 C C . LYS A 1 171 ? -12.373 -1.100 -9.721 1.00 96.81 171 LYS A C 1
ATOM 1248 O O . LYS A 1 171 ? -13.440 -1.553 -10.126 1.00 96.81 171 LYS A O 1
ATOM 1253 N N . VAL A 1 172 ? -12.162 0.196 -9.512 1.00 96.19 172 VAL A N 1
ATOM 1254 C CA . VAL A 1 172 ? -13.170 1.254 -9.690 1.00 96.19 172 VAL A CA 1
ATOM 1255 C C . VAL A 1 172 ? -13.098 1.842 -11.100 1.00 96.19 172 VAL A C 1
ATOM 1257 O O . VAL A 1 172 ? -14.131 2.062 -11.728 1.00 96.19 172 VAL A O 1
ATOM 1260 N N . SER A 1 173 ? -11.891 2.069 -11.631 1.00 95.69 173 SER A N 1
ATOM 1261 C CA . SER A 1 173 ? -11.690 2.606 -12.987 1.00 95.69 173 SER A CA 1
ATOM 1262 C C . SER A 1 173 ? -10.355 2.172 -13.610 1.00 95.69 173 SER A C 1
ATOM 1264 O O . SER A 1 173 ? -9.503 1.582 -12.944 1.00 95.69 173 SER A O 1
ATOM 1266 N N . GLY A 1 174 ? -10.174 2.440 -14.908 1.00 93.50 174 GLY A N 1
ATOM 1267 C CA . GLY A 1 174 ? -8.961 2.111 -15.665 1.00 93.50 174 GLY A CA 1
ATOM 1268 C C . GLY A 1 174 ? -8.941 0.708 -16.301 1.00 93.50 174 GLY A C 1
ATOM 1269 O O . GLY A 1 174 ? -9.982 0.051 -16.387 1.00 93.50 174 GLY A O 1
ATOM 1270 N N . PRO A 1 175 ? -7.776 0.204 -16.756 1.00 93.19 175 PRO A N 1
ATOM 1271 C CA . PRO A 1 175 ? -6.550 0.975 -16.918 1.00 93.19 175 PRO A CA 1
ATOM 1272 C C . PRO A 1 175 ? -6.756 2.100 -17.938 1.00 93.19 175 PRO A C 1
ATOM 1274 O O . PRO A 1 175 ? -7.282 1.875 -19.026 1.00 93.19 175 PRO A O 1
ATOM 1277 N N . GLU A 1 176 ? -6.344 3.307 -17.574 1.00 93.50 176 GLU A N 1
ATOM 1278 C CA . GLU A 1 176 ? -6.282 4.460 -18.469 1.00 93.50 176 GLU A CA 1
ATOM 1279 C C . GLU A 1 176 ? -4.827 4.752 -18.817 1.00 93.50 176 GLU A C 1
ATOM 1281 O O . GLU A 1 176 ? -3.955 4.746 -17.944 1.00 93.50 176 GLU A O 1
ATOM 1286 N N . GLU A 1 177 ? -4.556 4.993 -20.096 1.00 94.12 177 GLU A N 1
ATOM 1287 C CA . GLU A 1 177 ? -3.222 5.358 -20.553 1.00 94.12 177 GLU A CA 1
ATOM 1288 C C . GLU A 1 177 ? -2.985 6.855 -20.393 1.00 94.12 177 GLU A C 1
ATOM 1290 O O . GLU A 1 177 ? -3.815 7.685 -20.766 1.00 94.12 177 GLU A O 1
ATOM 1295 N N . PHE A 1 178 ? -1.809 7.207 -19.889 1.00 91.62 178 PHE A N 1
ATOM 1296 C CA . PHE A 1 178 ? -1.359 8.588 -19.830 1.00 91.62 178 PHE A CA 1
ATOM 1297 C C . PHE A 1 178 ? 0.146 8.664 -20.074 1.00 91.62 178 PHE A C 1
ATOM 1299 O O . PHE A 1 178 ? 0.890 7.702 -19.871 1.00 91.62 178 PHE A O 1
ATOM 1306 N N . VAL A 1 179 ? 0.608 9.830 -20.518 1.00 90.31 179 VAL A N 1
ATOM 1307 C CA . VAL A 1 179 ? 2.042 10.109 -20.617 1.00 90.31 179 VAL A CA 1
ATOM 1308 C C . VAL A 1 179 ? 2.576 10.317 -19.204 1.00 90.31 179 VAL A C 1
ATOM 1310 O O . VAL A 1 179 ? 2.175 11.273 -18.544 1.00 90.31 179 VAL A O 1
ATOM 1313 N N . PHE A 1 180 ? 3.484 9.455 -18.736 1.00 81.19 180 PHE A N 1
ATOM 1314 C CA . PHE A 1 180 ? 3.930 9.443 -17.334 1.00 81.19 180 PHE A CA 1
ATOM 1315 C C . PHE A 1 180 ? 4.610 10.751 -16.898 1.00 81.19 180 PHE A C 1
ATOM 1317 O O . PHE A 1 180 ? 4.661 11.053 -15.706 1.00 81.19 180 PHE A O 1
ATOM 1324 N N . ALA A 1 181 ? 5.146 11.519 -17.855 1.00 79.75 181 ALA A N 1
ATOM 1325 C CA . ALA A 1 181 ? 5.730 12.835 -17.610 1.00 79.75 181 ALA A CA 1
ATOM 1326 C C . ALA A 1 181 ? 4.687 13.874 -17.158 1.00 79.75 181 ALA A C 1
ATOM 1328 O O . ALA A 1 181 ? 5.048 14.884 -16.555 1.00 79.75 181 ALA A O 1
ATOM 1329 N N . ASN A 1 182 ? 3.402 13.624 -17.419 1.00 84.38 182 ASN A N 1
ATOM 1330 C CA . ASN A 1 182 ? 2.313 14.484 -16.987 1.00 84.38 182 ASN A CA 1
ATOM 1331 C C . ASN A 1 182 ? 1.886 14.120 -15.560 1.00 84.38 182 ASN A C 1
ATOM 1333 O O . ASN A 1 182 ? 1.714 12.949 -15.219 1.00 84.38 182 ASN A O 1
ATOM 1337 N N . SER A 1 183 ? 1.661 15.134 -14.725 1.00 75.06 183 SER A N 1
ATOM 1338 C CA . SER A 1 183 ? 1.023 14.941 -13.424 1.00 75.06 183 SER A CA 1
ATOM 1339 C C . SER A 1 183 ? -0.447 14.582 -13.610 1.00 75.06 183 SER A C 1
ATOM 1341 O O . SER A 1 183 ? -1.163 15.288 -14.324 1.00 75.06 183 SER A O 1
ATOM 1343 N N . MET A 1 184 ? -0.916 13.549 -12.918 1.00 79.56 184 MET A N 1
ATOM 1344 C CA . MET A 1 184 ? -2.349 13.310 -12.788 1.00 79.56 184 MET A CA 1
ATOM 1345 C C . MET A 1 184 ? -2.911 14.119 -11.606 1.00 79.56 184 MET A C 1
ATOM 1347 O O . MET A 1 184 ? -2.268 14.179 -10.556 1.00 79.56 184 MET A O 1
ATOM 1351 N N . PRO A 1 185 ? -4.074 14.775 -11.771 1.00 78.19 185 PRO A N 1
ATOM 1352 C CA . PRO A 1 185 ? -4.562 15.783 -10.827 1.00 78.19 185 PRO A CA 1
ATOM 1353 C C . PRO A 1 185 ? -5.009 15.217 -9.471 1.00 78.19 185 PRO A C 1
ATOM 1355 O O . PRO A 1 185 ? -4.914 15.913 -8.463 1.00 78.19 185 PRO A O 1
ATOM 1358 N N . ASP A 1 186 ? -5.470 13.967 -9.421 1.00 88.31 186 ASP A N 1
ATOM 1359 C CA . ASP A 1 186 ? -5.991 13.344 -8.196 1.00 88.31 186 ASP A CA 1
ATOM 1360 C C . ASP A 1 186 ? -4.959 12.455 -7.475 1.00 88.31 186 ASP A C 1
ATOM 1362 O O . ASP A 1 186 ? -5.262 11.823 -6.470 1.00 88.31 186 ASP A O 1
ATOM 1366 N N . HIS A 1 187 ? -3.712 12.407 -7.946 1.00 90.69 187 HIS A N 1
ATOM 1367 C CA . HIS A 1 187 ? -2.690 11.532 -7.372 1.00 90.69 187 HIS A CA 1
ATOM 1368 C C . HIS A 1 187 ? -1.851 12.288 -6.355 1.00 90.69 187 HIS A C 1
ATOM 1370 O O . HIS A 1 187 ? -1.250 13.314 -6.680 1.00 90.69 187 HIS A O 1
ATOM 1376 N N . HIS A 1 188 ? -1.686 11.721 -5.162 1.00 87.81 188 HIS A N 1
ATOM 1377 C CA . HIS A 1 188 ? -0.632 12.153 -4.252 1.00 87.81 188 HIS A CA 1
ATOM 1378 C C . HIS A 1 188 ? 0.343 11.033 -3.911 1.00 87.81 188 HIS A C 1
ATOM 1380 O O . HIS A 1 188 ? 0.056 9.834 -3.959 1.00 87.81 188 HIS A O 1
ATOM 1386 N N . LYS A 1 189 ? 1.574 11.455 -3.622 1.00 90.81 189 LYS A N 1
ATOM 1387 C CA . LYS A 1 189 ? 2.659 10.556 -3.253 1.00 90.81 189 LYS A CA 1
ATOM 1388 C C . LYS A 1 189 ? 2.451 10.067 -1.824 1.00 90.81 189 LYS A C 1
ATOM 1390 O O . LYS A 1 189 ? 2.304 10.880 -0.920 1.00 90.81 189 LYS A O 1
ATOM 1395 N N . ILE A 1 190 ? 2.591 8.759 -1.652 1.00 92.69 190 ILE A N 1
ATOM 1396 C CA . ILE A 1 190 ? 2.636 8.095 -0.353 1.00 92.69 190 ILE A CA 1
ATOM 1397 C C . ILE A 1 190 ? 4.094 8.110 0.160 1.00 92.69 190 ILE A C 1
ATOM 1399 O O . ILE A 1 190 ? 4.982 7.579 -0.519 1.00 92.69 190 ILE A O 1
ATOM 1403 N N . PRO A 1 191 ? 4.400 8.767 1.294 1.00 90.44 191 PRO A N 1
ATOM 1404 C CA . PRO A 1 191 ? 5.686 8.712 1.959 1.00 90.44 191 PRO A CA 1
ATOM 1405 C C . PRO A 1 191 ? 5.727 7.469 2.843 1.00 90.44 191 PRO A C 1
ATOM 1407 O O . PRO A 1 191 ? 4.960 7.324 3.787 1.00 90.44 191 PRO A O 1
ATOM 1410 N N . TRP A 1 192 ? 6.651 6.574 2.527 1.00 95.19 192 TRP A N 1
ATOM 1411 C CA . TRP A 1 192 ? 6.861 5.362 3.301 1.00 95.19 192 TRP A CA 1
ATOM 1412 C C . TRP A 1 192 ? 7.649 5.656 4.574 1.00 95.19 192 TRP A C 1
ATOM 1414 O O . TRP A 1 192 ? 8.720 6.265 4.520 1.00 95.19 192 TRP A O 1
ATOM 1424 N N . ILE A 1 193 ? 7.123 5.190 5.701 1.00 96.25 193 ILE A N 1
ATOM 1425 C CA . ILE A 1 193 ? 7.704 5.349 7.034 1.00 96.25 193 ILE A CA 1
ATOM 1426 C C . ILE A 1 193 ? 8.124 3.967 7.525 1.00 96.25 193 ILE A C 1
ATOM 1428 O O . ILE A 1 193 ? 7.392 2.995 7.355 1.00 96.25 193 ILE A O 1
ATOM 1432 N N . SER A 1 194 ? 9.315 3.848 8.112 1.00 97.25 194 SER A N 1
ATOM 1433 C CA . SER A 1 194 ? 9.755 2.579 8.704 1.00 97.25 194 SER A CA 1
ATOM 1434 C C . SER A 1 194 ? 8.781 2.149 9.797 1.00 97.25 194 SER A C 1
ATOM 1436 O O . SER A 1 194 ? 8.410 2.969 10.634 1.00 97.25 194 SER A O 1
ATOM 1438 N N . VAL A 1 195 ? 8.436 0.861 9.881 1.00 97.38 195 VAL A N 1
ATOM 1439 C CA . VAL A 1 195 ? 7.571 0.362 10.969 1.00 97.38 195 VAL A CA 1
ATOM 1440 C C . VAL A 1 195 ? 8.165 0.569 12.367 1.00 97.38 195 VAL A C 1
ATOM 1442 O O . VAL A 1 195 ? 7.429 0.503 13.348 1.00 97.38 195 VAL A O 1
ATOM 1445 N N . SER A 1 196 ? 9.468 0.839 12.485 1.00 94.94 196 SER A N 1
ATOM 1446 C CA . SER A 1 196 ? 10.105 1.219 13.754 1.00 94.94 196 SER A CA 1
ATOM 1447 C C . SER A 1 196 ? 9.722 2.625 14.232 1.00 94.94 196 SER A C 1
ATOM 1449 O O . SER A 1 196 ? 9.848 2.917 15.417 1.00 94.94 196 SER A O 1
ATOM 1451 N N . ASP A 1 197 ? 9.274 3.495 13.328 1.00 94.62 197 ASP A N 1
ATOM 1452 C CA . ASP A 1 197 ? 8.823 4.851 13.625 1.00 94.62 197 ASP A CA 1
ATOM 1453 C C . ASP A 1 197 ? 7.291 4.905 13.624 1.00 94.62 197 ASP A C 1
ATOM 1455 O O . ASP A 1 197 ? 6.651 4.940 12.577 1.00 94.62 197 ASP A O 1
ATOM 1459 N N . LYS A 1 198 ? 6.681 4.919 14.812 1.00 89.44 198 LYS A N 1
ATOM 1460 C CA . LYS A 1 198 ? 5.216 4.958 14.963 1.00 89.44 198 LYS A CA 1
ATOM 1461 C C . LYS A 1 198 ? 4.624 6.362 14.840 1.00 89.44 198 LYS A C 1
ATOM 1463 O O . LYS A 1 198 ? 3.404 6.500 14.844 1.00 89.44 198 LYS A O 1
ATOM 1468 N N . THR A 1 199 ? 5.455 7.403 14.744 1.00 87.12 199 THR A N 1
ATOM 1469 C CA . THR A 1 199 ? 4.971 8.793 14.724 1.00 87.12 199 THR A CA 1
ATOM 1470 C C . THR A 1 199 ? 4.163 9.106 13.463 1.00 87.12 199 THR A C 1
ATOM 1472 O O . THR A 1 199 ? 3.253 9.931 13.501 1.00 87.12 199 THR A O 1
ATOM 1475 N N . GLY A 1 200 ? 4.422 8.372 12.379 1.00 83.81 200 GLY A N 1
ATOM 1476 C CA . GLY A 1 200 ? 3.694 8.455 11.117 1.00 83.81 200 GLY A CA 1
ATOM 1477 C C . GLY A 1 200 ? 2.204 8.132 11.192 1.00 83.81 200 GLY A C 1
ATOM 1478 O O . GLY A 1 200 ? 1.439 8.686 10.411 1.00 83.81 200 GLY A O 1
ATOM 1479 N N . LEU A 1 201 ? 1.763 7.306 12.148 1.00 85.62 201 LEU A N 1
ATOM 1480 C CA . LEU A 1 201 ? 0.332 7.033 12.359 1.00 85.62 201 LEU A CA 1
ATOM 1481 C C . LEU A 1 201 ? -0.440 8.281 12.806 1.00 85.62 201 LEU A C 1
ATOM 1483 O O . LEU A 1 201 ? -1.638 8.383 12.568 1.00 85.62 201 LEU A O 1
ATOM 1487 N N . PHE A 1 202 ? 0.251 9.250 13.409 1.00 80.06 202 PHE A N 1
ATOM 1488 C CA . PHE A 1 202 ? -0.322 10.540 13.787 1.00 80.06 202 PHE A CA 1
ATOM 1489 C C . PHE A 1 202 ? -0.191 11.582 12.673 1.00 80.06 202 PHE A C 1
ATOM 1491 O O . PHE A 1 202 ? -0.278 12.776 12.935 1.00 80.06 202 PHE A O 1
ATOM 1498 N N . THR A 1 203 ? 0.088 11.165 11.438 1.00 71.69 203 THR A N 1
ATOM 1499 C CA . THR A 1 203 ? 0.108 12.029 10.256 1.00 71.69 203 THR A CA 1
ATOM 1500 C C . THR A 1 203 ? -0.728 11.366 9.171 1.00 71.69 203 THR A C 1
ATOM 1502 O O . THR A 1 203 ? -0.234 10.534 8.413 1.00 71.69 203 THR A O 1
ATOM 1505 N N . ILE A 1 204 ? -2.006 11.730 9.097 1.00 65.62 204 ILE A N 1
ATOM 1506 C CA . ILE A 1 204 ? -2.922 11.170 8.102 1.00 65.62 204 ILE A CA 1
ATOM 1507 C C . ILE A 1 204 ? -2.783 11.980 6.815 1.00 65.62 204 ILE A C 1
ATOM 1509 O O . ILE A 1 204 ? -2.828 13.215 6.825 1.00 65.62 204 ILE A O 1
ATOM 1513 N N . GLN A 1 205 ? -2.602 11.289 5.693 1.00 63.00 205 GLN A N 1
ATOM 1514 C CA . GLN A 1 205 ? -2.583 11.926 4.382 1.00 63.00 205 GLN A CA 1
ATOM 1515 C C . GLN A 1 205 ? -4.000 12.031 3.818 1.00 63.00 205 GLN A C 1
ATOM 1517 O O . GLN A 1 205 ? -4.632 11.013 3.541 1.00 63.00 205 GLN A O 1
ATOM 1522 N N . ARG A 1 206 ? -4.488 13.261 3.615 1.00 57.84 206 ARG A N 1
ATOM 1523 C CA . ARG A 1 206 ? -5.799 13.530 3.005 1.00 57.84 206 ARG A CA 1
ATOM 1524 C C . ARG A 1 206 ? -5.696 14.669 1.997 1.00 57.84 206 ARG A C 1
ATOM 1526 O O . ARG A 1 206 ? -5.225 15.751 2.340 1.00 57.84 206 ARG A O 1
ATOM 1533 N N . GLY A 1 207 ? -6.160 14.467 0.762 1.00 50.44 207 GLY A N 1
ATOM 1534 C CA . GLY A 1 207 ? -6.367 15.576 -0.184 1.00 50.44 207 GLY A CA 1
ATOM 1535 C C . GLY 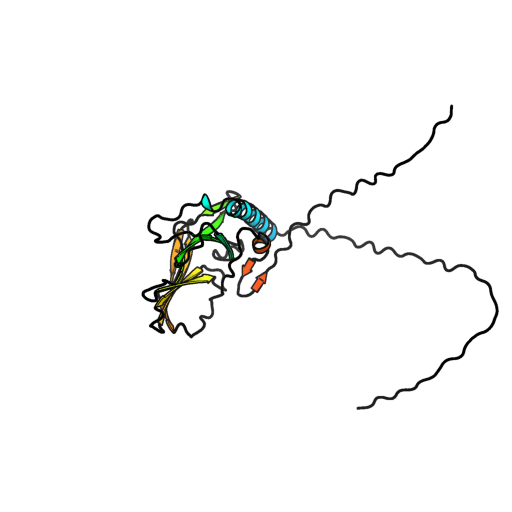A 1 207 ? -5.153 16.452 -0.467 1.00 50.44 207 GLY A C 1
ATOM 1536 O O . GLY A 1 207 ? -5.297 17.663 -0.601 1.00 50.44 207 GLY A O 1
ATOM 1537 N N . GLY A 1 208 ? -3.951 15.871 -0.508 1.00 46.41 208 GLY A N 1
ATOM 1538 C CA . GLY A 1 208 ? -2.714 16.634 -0.700 1.00 46.41 208 GLY A CA 1
ATOM 1539 C C . GLY A 1 208 ? -2.286 17.459 0.522 1.00 46.41 208 GLY A C 1
ATOM 1540 O O . GLY A 1 208 ? -1.363 18.265 0.422 1.00 46.41 208 GLY A O 1
ATOM 1541 N N . THR A 1 209 ? -2.919 17.244 1.678 1.00 44.41 209 THR A N 1
ATOM 1542 C CA . THR A 1 209 ? -2.596 17.870 2.963 1.00 44.41 209 THR A CA 1
ATOM 1543 C C . THR A 1 209 ? -2.301 16.801 4.018 1.00 44.41 209 THR A C 1
ATOM 1545 O O . THR A 1 209 ? -2.986 15.785 4.108 1.00 44.41 209 THR A O 1
ATOM 1548 N N . SER A 1 210 ? -1.249 17.004 4.810 1.00 46.12 210 SER A N 1
ATOM 1549 C CA . SER A 1 210 ? -1.003 16.195 6.006 1.00 46.12 210 SER A CA 1
ATOM 1550 C C . SER A 1 210 ? -1.793 16.798 7.160 1.00 46.12 210 SER A C 1
ATOM 1552 O O . SER A 1 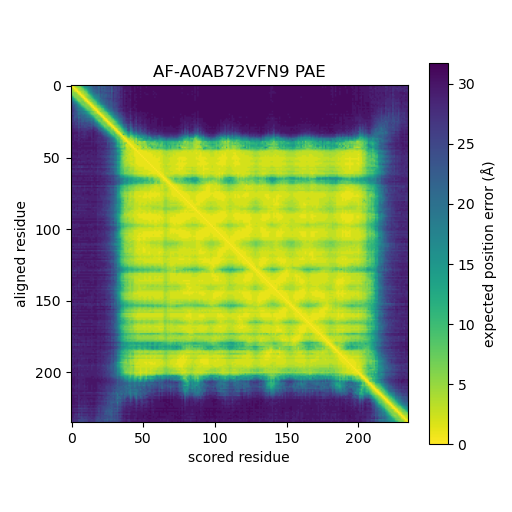210 ? -1.525 17.940 7.540 1.00 46.12 210 SER A O 1
ATOM 1554 N N . ILE A 1 211 ? -2.734 16.050 7.731 1.00 47.19 211 ILE A N 1
ATOM 1555 C CA . ILE A 1 211 ? -3.339 16.404 9.018 1.00 47.19 211 ILE A CA 1
ATOM 1556 C C . ILE A 1 211 ? -2.565 15.672 10.116 1.00 47.19 211 ILE A C 1
ATOM 1558 O O . ILE A 1 211 ? -2.323 14.471 10.018 1.00 47.19 211 ILE A O 1
ATOM 1562 N N . ILE A 1 212 ? -2.122 16.407 11.135 1.00 45.44 212 ILE A N 1
ATOM 1563 C CA . ILE A 1 212 ? -1.539 15.828 12.348 1.00 45.44 212 ILE A CA 1
ATOM 1564 C C . ILE A 1 212 ? -2.690 15.707 13.352 1.00 45.44 212 ILE A C 1
ATOM 1566 O O . ILE A 1 212 ? -3.035 16.726 13.955 1.00 45.44 212 ILE A O 1
ATOM 1570 N N . PRO A 1 213 ? -3.345 14.542 13.519 1.00 43.34 213 PRO A N 1
ATOM 1571 C CA . PRO A 1 213 ? -4.219 14.324 14.663 1.00 43.34 213 PRO A CA 1
ATOM 1572 C C . PRO A 1 213 ? -3.447 14.579 15.958 1.00 43.34 213 PRO A C 1
ATOM 1574 O O . PRO A 1 213 ? -2.338 14.078 16.164 1.00 43.34 213 PRO A O 1
ATOM 1577 N N . THR A 1 214 ? -4.032 15.394 16.830 1.00 36.06 214 THR A N 1
ATOM 1578 C CA . THR A 1 214 ? -3.469 15.682 18.146 1.00 36.06 214 THR A CA 1
ATOM 1579 C C . THR A 1 214 ? -3.360 14.362 18.916 1.00 36.06 214 THR A C 1
ATOM 1581 O O . THR A 1 214 ? -4.377 13.684 19.073 1.00 36.06 214 THR A O 1
ATOM 1584 N N . PRO A 1 215 ? -2.170 13.947 19.387 1.00 43.38 215 PRO A N 1
ATOM 1585 C CA . PRO A 1 215 ? -2.063 12.737 20.191 1.00 43.38 215 PRO A CA 1
ATOM 1586 C C . PRO A 1 215 ? -2.936 12.879 21.449 1.00 43.38 215 PRO A C 1
ATOM 1588 O O . PRO A 1 215 ? -3.032 13.987 21.991 1.00 43.38 215 PRO A O 1
ATOM 1591 N N . PRO A 1 216 ? -3.556 11.792 21.950 1.00 39.09 216 PRO A N 1
ATOM 1592 C CA . PRO A 1 216 ? -4.262 11.851 23.220 1.00 39.09 216 PRO A CA 1
ATOM 1593 C C . PRO A 1 216 ? -3.268 12.304 24.289 1.00 39.09 216 PRO A C 1
ATOM 1595 O O . PRO A 1 216 ? -2.203 11.707 24.467 1.00 39.09 216 PRO A O 1
ATOM 1598 N N . THR A 1 217 ? -3.595 13.403 24.969 1.00 38.03 217 THR A N 1
ATOM 1599 C CA . THR A 1 217 ? -2.781 13.933 26.062 1.00 38.03 217 THR A CA 1
ATOM 1600 C C . THR A 1 217 ? -2.587 12.821 27.087 1.00 38.03 217 THR A C 1
ATOM 1602 O O . THR A 1 217 ? -3.533 12.411 27.759 1.00 38.03 217 THR A O 1
ATOM 1605 N N . SER A 1 218 ? -1.354 12.324 27.197 1.00 38.81 218 SER A N 1
ATOM 1606 C CA . SER A 1 218 ? -0.919 11.489 28.313 1.00 38.81 218 SER A CA 1
ATOM 1607 C C . SER A 1 218 ? -1.361 12.175 29.602 1.00 38.81 218 SER A C 1
ATOM 1609 O O . SER A 1 218 ? -0.932 13.294 29.892 1.00 38.81 218 SER A O 1
ATOM 1611 N N . THR A 1 219 ? -2.270 11.541 30.347 1.00 39.66 219 THR A N 1
ATOM 1612 C CA . THR A 1 219 ? -2.652 12.018 31.675 1.00 39.66 219 THR A CA 1
ATOM 1613 C C . THR A 1 219 ? -1.418 11.883 32.552 1.00 39.66 219 THR A C 1
ATOM 1615 O O . THR A 1 219 ? -1.097 10.804 33.047 1.00 39.66 219 THR A O 1
ATOM 1618 N N . GLN A 1 220 ? -0.675 12.979 32.678 1.00 36.75 220 GLN A N 1
ATOM 1619 C CA . GLN A 1 220 ? 0.470 13.074 33.561 1.00 36.75 220 GLN A CA 1
ATOM 1620 C C . GLN A 1 220 ? -0.013 12.732 34.974 1.00 36.75 220 GLN A C 1
ATOM 1622 O O . GLN A 1 220 ? -0.826 13.451 35.555 1.00 36.75 220 GLN A O 1
ATOM 1627 N N . ALA A 1 221 ? 0.448 11.596 35.500 1.00 39.38 221 ALA A N 1
ATOM 1628 C CA . ALA A 1 221 ? 0.191 11.208 36.877 1.00 39.38 221 ALA A CA 1
ATOM 1629 C C . ALA A 1 221 ? 0.631 12.357 37.806 1.00 39.38 221 ALA A C 1
ATOM 1631 O O . ALA A 1 221 ? 1.704 12.932 37.582 1.00 39.38 221 ALA A O 1
ATOM 1632 N N . PRO A 1 222 ? -0.173 12.726 38.820 1.00 36.16 222 PRO A N 1
ATOM 1633 C CA . PRO A 1 222 ? 0.161 13.838 39.695 1.00 36.16 222 PRO A CA 1
ATOM 1634 C C . PRO A 1 222 ? 1.514 13.579 40.357 1.00 36.16 222 PRO A C 1
ATOM 1636 O O . PRO A 1 222 ? 1.767 12.494 40.886 1.00 36.16 222 PRO A O 1
ATOM 1639 N N . ALA A 1 223 ? 2.391 14.582 40.297 1.00 38.75 223 ALA A N 1
ATOM 1640 C CA . ALA A 1 223 ? 3.702 14.537 40.919 1.00 38.75 223 ALA A CA 1
ATOM 1641 C C . ALA A 1 223 ? 3.559 14.152 42.398 1.00 38.75 223 ALA A C 1
ATOM 1643 O O . ALA A 1 223 ? 2.888 14.835 43.175 1.00 38.75 223 ALA A O 1
ATOM 1644 N N . ALA A 1 224 ? 4.200 13.051 42.787 1.00 40.12 224 ALA A N 1
ATOM 1645 C CA . ALA A 1 224 ? 4.379 12.700 44.181 1.00 40.12 224 ALA A CA 1
ATOM 1646 C C . ALA A 1 224 ? 5.263 13.774 44.832 1.00 40.12 224 ALA A C 1
ATOM 1648 O O . ALA A 1 224 ? 6.490 13.724 44.749 1.00 40.12 224 ALA A O 1
ATOM 1649 N N . ASN A 1 225 ? 4.637 14.765 45.469 1.00 38.38 225 ASN A N 1
ATOM 1650 C CA . ASN A 1 225 ? 5.313 15.702 46.360 1.00 38.38 225 ASN A CA 1
ATOM 1651 C C . ASN A 1 225 ? 5.778 14.936 47.604 1.00 38.38 225 ASN A C 1
ATOM 1653 O O . ASN A 1 225 ? 5.102 14.902 48.633 1.00 38.38 225 ASN A O 1
ATOM 1657 N N . LEU A 1 226 ? 6.942 14.295 47.503 1.00 38.31 226 LEU A N 1
ATOM 1658 C CA . LEU A 1 226 ? 7.625 13.684 48.633 1.00 38.31 226 LEU A CA 1
ATOM 1659 C C . LEU A 1 226 ? 8.286 14.797 49.463 1.00 38.31 226 LEU A C 1
ATOM 1661 O O . LEU A 1 226 ? 9.483 15.057 49.356 1.00 38.31 226 LEU A O 1
ATOM 1665 N N . HIS A 1 227 ? 7.497 15.488 50.286 1.00 44.66 227 HIS A N 1
ATOM 1666 C CA . HIS A 1 227 ? 8.045 16.356 51.324 1.00 44.66 227 HIS A CA 1
ATOM 1667 C C . HIS A 1 227 ? 8.644 15.483 52.431 1.00 44.66 227 HIS A C 1
ATOM 1669 O O . HIS A 1 227 ? 7.938 14.906 53.255 1.00 44.66 227 HIS A O 1
ATOM 1675 N N . HIS A 1 228 ? 9.971 15.387 52.431 1.00 39.84 228 HIS A N 1
ATOM 1676 C CA . HIS A 1 228 ? 10.760 14.802 53.507 1.00 39.84 228 HIS A CA 1
ATOM 1677 C C . HIS A 1 228 ? 10.651 15.710 54.748 1.00 39.84 228 HIS A C 1
ATOM 1679 O O . HIS A 1 228 ? 11.371 16.699 54.868 1.00 39.84 228 HIS A O 1
ATOM 1685 N N . PHE A 1 229 ? 9.732 15.409 55.667 1.00 40.59 229 PHE A N 1
ATOM 1686 C CA . PHE A 1 229 ? 9.726 16.016 57.000 1.00 40.59 229 PHE A CA 1
ATOM 1687 C C . PHE A 1 229 ? 10.651 15.199 57.909 1.00 40.59 229 PHE A C 1
ATOM 1689 O O . PHE A 1 229 ? 10.271 14.157 58.436 1.00 40.59 229 PHE A O 1
ATOM 1696 N N . SER A 1 230 ? 11.891 15.666 58.070 1.00 42.97 230 SER A N 1
ATOM 1697 C CA . SER A 1 230 ? 12.786 15.196 59.130 1.00 42.97 230 SER A CA 1
ATOM 1698 C C . SER A 1 230 ? 12.434 15.940 60.418 1.00 42.97 230 SER A C 1
ATOM 1700 O O . SER A 1 230 ? 12.777 17.109 60.582 1.00 42.97 230 SER A O 1
ATOM 1702 N N . GLY A 1 231 ? 11.693 15.279 61.307 1.00 38.47 231 GLY A N 1
ATOM 1703 C CA . GLY A 1 231 ? 11.445 15.733 62.673 1.00 38.47 231 GLY A CA 1
ATOM 1704 C C . GLY A 1 231 ? 12.066 14.747 63.656 1.00 38.47 231 GLY A C 1
ATOM 1705 O O . GLY A 1 231 ? 11.590 13.622 63.779 1.00 38.47 231 GLY A O 1
ATOM 1706 N N . MET A 1 232 ? 13.139 15.160 64.337 1.00 40.72 232 MET A N 1
ATOM 1707 C CA . MET A 1 232 ? 13.701 14.443 65.483 1.00 40.72 232 MET A CA 1
ATOM 1708 C C . MET A 1 232 ? 12.730 14.516 66.668 1.00 40.72 232 MET A C 1
ATOM 1710 O O . MET A 1 232 ? 12.336 15.605 67.079 1.00 40.72 232 MET A O 1
ATOM 1714 N N . VAL A 1 233 ? 12.395 13.360 67.242 1.00 41.19 233 VAL A N 1
ATOM 1715 C CA . VAL A 1 233 ? 11.822 13.258 68.589 1.00 41.19 233 VAL A CA 1
ATOM 1716 C C . VAL A 1 233 ? 12.983 13.035 69.553 1.00 41.19 233 VAL A C 1
ATOM 1718 O O . VAL A 1 233 ? 13.633 11.992 69.507 1.00 41.19 233 VAL A O 1
ATOM 1721 N N . THR A 1 234 ? 13.253 14.014 70.410 1.00 47.94 234 THR A N 1
ATOM 1722 C CA . THR A 1 234 ? 14.067 13.810 71.614 1.00 47.94 234 THR A CA 1
ATOM 1723 C C . THR A 1 234 ? 13.122 13.409 72.746 1.00 47.94 234 THR A C 1
ATOM 1725 O O . THR A 1 234 ? 12.055 14.011 72.877 1.00 47.94 234 THR A O 1
ATOM 1728 N N . MET A 1 235 ? 13.495 12.364 73.495 1.00 47.03 235 MET A N 1
ATOM 1729 C CA . MET A 1 235 ? 12.787 11.884 74.692 1.00 47.03 235 MET A CA 1
ATOM 1730 C C . MET A 1 235 ? 12.723 12.933 75.800 1.00 47.03 235 MET A C 1
ATOM 1732 O O . MET A 1 235 ? 13.691 13.721 75.911 1.00 47.03 235 MET A O 1
#

Radius of gyration: 29.4 Å; Cα contacts (8 Å, |Δi|>4): 394; chains: 1; bounding box: 43×80×98 Å